Protein AF-A0A3A1YMH4-F1 (afdb_monomer)

Radius of gyration: 25.23 Å; Cα contacts (8 Å, |Δi|>4): 234; chains: 1; bounding box: 44×57×101 Å

Mean predicted aligned error: 8.5 Å

Solvent-accessible surface area (backbone atoms only — not comparable to full-atom values): 12340 Å² total; per-residue (Å²): 137,87,88,81,89,82,92,87,89,81,90,81,87,77,85,88,78,77,85,73,80,78,73,73,68,81,75,78,70,78,82,49,46,72,59,42,49,56,50,48,54,52,47,46,66,77,42,52,63,55,54,57,50,31,53,50,51,50,52,48,46,46,74,75,36,47,76,37,76,42,42,35,55,57,49,36,55,58,41,11,57,54,28,51,69,56,55,73,51,58,48,77,56,96,53,32,46,52,43,62,35,51,52,50,48,48,51,46,39,52,47,36,56,54,35,68,69,64,19,76,85,43,94,61,37,74,77,49,47,61,57,36,48,38,46,44,53,56,37,51,43,36,48,69,35,62,36,28,46,51,33,29,32,52,52,21,50,35,51,54,35,56,76,62,61,28,84,44,76,66,42,41,53,46,40,56,44,55,75,39,52,94,69,42,46,53,95,54,60,86,38,86,75,50,43,62,52,32,55,77,69,47,38,39,58,50,38,30,76,76,44,40,26,41,61,38,116

Secondary structure (DSSP, 8-state):
----------------------------PPPPHHHHHHHHHHHHHHTHHHHHHHHHHHHHHHHHHTT-EEEHHHHHHHHHHHHHHH--SEEEETTEEEEHHHHHHHHHHHHHHHHHHH-TTSTTHHHHHHHHHHHHHHHHHTTT-HHHHHHHHHHHHHHHHHHTT--SHHHHHHHHHHT-GGG-B-SS------HHHHHTTTHHHHHHHHH-PEEE-

Sequence (217 aa):
MFSRYTCTKLGLSLMLGLGVLNLATPSVAAPSASSLEKELDMLLKNNADFITVADHWISLLNSVYRGKTIPAKELSEYTSYYFSVINKKYKLENNKYSSESVDNFVRLFLACTQYSEVGRNSKNFSLYSKPCYLVRTVAAGGAFNADALQTLALLALRDDLQEKQAPSAKDKAQLQMLLNLDNLKTPFNIRYLGYQDYANYNLDDFFFKVYQVTIKK

Structure (mmCIF, N/CA/C/O backbone):
data_AF-A0A3A1YMH4-F1
#
_entry.id   AF-A0A3A1YMH4-F1
#
loop_
_atom_site.group_PDB
_atom_site.id
_atom_site.type_symbol
_atom_site.label_atom_id
_atom_site.label_alt_id
_atom_site.label_comp_id
_atom_site.label_asym_id
_atom_site.label_entity_id
_atom_site.label_seq_id
_atom_site.pdbx_PDB_ins_code
_atom_site.Cartn_x
_atom_site.Cartn_y
_atom_site.Cartn_z
_atom_site.occupancy
_atom_site.B_iso_or_equiv
_atom_site.auth_seq_id
_atom_site.auth_comp_id
_atom_site.auth_asym_id
_atom_site.auth_atom_id
_atom_site.pdbx_PDB_model_num
ATOM 1 N N . MET A 1 1 ? 12.818 10.342 -74.877 1.00 37.69 1 MET A N 1
ATOM 2 C CA . MET A 1 1 ? 12.291 11.463 -75.688 1.00 37.69 1 MET A CA 1
ATOM 3 C C . MET A 1 1 ? 11.624 12.459 -74.753 1.00 37.69 1 MET A C 1
ATOM 5 O O . MET A 1 1 ? 10.999 12.042 -73.791 1.00 37.69 1 MET A O 1
ATOM 9 N N . PHE A 1 2 ? 11.883 13.742 -74.988 1.00 34.78 2 PHE A N 1
ATOM 10 C CA . PHE A 1 2 ? 11.567 14.901 -74.149 1.00 34.78 2 PHE A CA 1
ATOM 11 C C . PHE A 1 2 ? 10.066 15.237 -74.040 1.00 34.78 2 PHE A C 1
ATOM 13 O O . PHE A 1 2 ? 9.298 14.888 -74.930 1.00 34.78 2 PHE A O 1
ATOM 20 N N . SER A 1 3 ? 9.769 16.132 -73.076 1.00 32.84 3 SER A N 1
ATOM 21 C CA . SER A 1 3 ? 8.767 17.227 -73.147 1.00 32.84 3 SER A CA 1
ATOM 22 C C . SER A 1 3 ? 7.383 16.933 -72.543 1.00 32.84 3 SER A C 1
ATOM 24 O O . SER A 1 3 ? 6.850 15.863 -72.775 1.00 32.84 3 SER A O 1
ATOM 26 N N . ARG A 1 4 ? 6.667 17.818 -71.830 1.00 39.06 4 ARG A N 1
ATOM 27 C CA . ARG A 1 4 ? 6.877 19.125 -71.163 1.00 39.06 4 ARG A CA 1
ATOM 28 C C . ARG A 1 4 ? 5.613 19.385 -70.305 1.00 39.06 4 ARG A C 1
ATOM 30 O O . ARG A 1 4 ? 4.541 18.878 -70.601 1.00 39.06 4 ARG A O 1
ATOM 37 N N . TYR A 1 5 ? 5.798 20.211 -69.278 1.00 41.56 5 TYR A N 1
ATOM 38 C CA . TYR A 1 5 ? 4.870 20.929 -68.390 1.00 41.56 5 TYR A CA 1
ATOM 39 C C . TYR A 1 5 ? 3.471 21.343 -68.897 1.00 41.56 5 TYR A C 1
ATOM 41 O O . TYR A 1 5 ? 3.324 21.749 -70.043 1.00 41.56 5 TYR A O 1
ATOM 49 N N . THR A 1 6 ? 2.506 21.420 -67.964 1.00 39.34 6 THR A N 1
ATOM 50 C CA . THR A 1 6 ? 1.659 22.598 -67.591 1.00 39.34 6 THR A CA 1
ATOM 51 C C . THR A 1 6 ? 0.710 22.161 -66.452 1.00 39.34 6 THR A C 1
ATOM 53 O O . THR A 1 6 ? 0.007 21.171 -66.577 1.00 39.34 6 THR A O 1
ATOM 56 N N . CYS A 1 7 ? 0.842 22.624 -65.204 1.00 37.91 7 CYS A N 1
ATOM 57 C CA . CYS A 1 7 ? 0.349 23.875 -64.603 1.00 37.91 7 CYS A CA 1
ATOM 58 C C . CYS A 1 7 ? -1.086 24.266 -65.000 1.00 37.91 7 CYS A C 1
ATOM 60 O O . CYS A 1 7 ? -1.282 24.897 -66.031 1.00 37.91 7 CYS A O 1
ATOM 62 N N . THR A 1 8 ? -2.068 23.969 -64.139 1.00 37.47 8 THR A N 1
ATOM 63 C CA . THR A 1 8 ? -3.319 24.741 -64.066 1.00 37.47 8 THR A CA 1
ATOM 64 C C . THR A 1 8 ? -3.710 24.924 -62.601 1.00 37.47 8 THR A C 1
ATOM 66 O O . THR A 1 8 ? -3.885 23.956 -61.865 1.00 37.47 8 THR A O 1
ATOM 69 N N . LYS A 1 9 ? -3.803 26.188 -62.181 1.00 42.00 9 LYS A N 1
ATOM 70 C CA . LYS A 1 9 ? -4.312 26.652 -60.889 1.00 42.00 9 LYS A CA 1
ATOM 71 C C . LYS A 1 9 ? -5.654 27.338 -61.167 1.00 42.00 9 LYS A C 1
ATOM 73 O O . LYS A 1 9 ? -5.685 28.281 -61.946 1.00 42.00 9 LYS A O 1
ATOM 78 N N . LEU A 1 10 ? -6.719 26.877 -60.522 1.00 38.16 10 LEU A N 1
ATOM 79 C CA . LEU A 1 10 ? -8.025 27.530 -60.335 1.00 38.16 10 LEU A CA 1
ATOM 80 C C . LEU A 1 10 ? -8.606 26.802 -59.108 1.00 38.16 10 LEU A C 1
ATOM 82 O O . LEU A 1 10 ? -8.797 25.598 -59.168 1.00 38.16 10 LEU A O 1
ATOM 86 N N . GLY A 1 11 ? -8.743 27.361 -57.908 1.00 34.50 11 GLY A N 1
ATOM 87 C CA . GLY A 1 11 ? -9.081 28.727 -57.549 1.00 34.50 11 GLY A CA 1
ATOM 88 C C . GLY A 1 11 ? -10.595 28.823 -57.403 1.00 34.50 11 GLY A C 1
ATOM 89 O O . GLY A 1 11 ? -11.233 29.109 -58.403 1.00 34.50 11 GLY A O 1
ATOM 90 N N . LEU A 1 12 ? -11.145 28.587 -56.200 1.00 31.52 12 LEU A N 1
ATOM 91 C CA . LEU A 1 12 ? -12.289 29.343 -55.667 1.00 31.52 12 LEU A CA 1
ATOM 92 C C . LEU A 1 12 ? -12.676 28.937 -54.235 1.00 31.52 12 LEU A C 1
ATOM 94 O O . LEU A 1 12 ? -12.837 27.753 -53.955 1.00 31.52 12 LEU A O 1
ATOM 98 N N . SER A 1 13 ? -12.982 29.973 -53.441 1.00 37.12 13 SER A N 1
ATOM 99 C CA . SER A 1 13 ? -13.985 29.991 -52.362 1.00 37.12 13 SER A CA 1
ATOM 100 C C . SER A 1 13 ? -13.625 29.243 -51.064 1.00 37.12 13 SER A C 1
ATOM 102 O O . SER A 1 13 ? -13.014 28.192 -51.086 1.00 37.12 13 SER A O 1
ATOM 104 N N . LEU A 1 14 ? -13.967 29.695 -49.858 1.00 32.81 14 LEU A N 1
ATOM 105 C CA . LEU A 1 14 ? -14.889 30.733 -49.415 1.00 32.81 14 LEU A CA 1
ATOM 106 C C . LEU A 1 14 ? -14.572 31.022 -47.927 1.00 32.81 14 LEU A C 1
ATOM 108 O O . LEU A 1 14 ? -14.340 30.086 -47.174 1.00 32.81 14 LEU A O 1
ATOM 112 N N . MET A 1 15 ? -14.629 32.299 -47.542 1.00 35.41 15 MET A N 1
ATOM 113 C CA . MET A 1 15 ? -15.265 32.833 -46.324 1.00 35.41 15 MET A CA 1
ATOM 114 C C . MET A 1 15 ? -14.953 32.279 -44.911 1.00 35.41 15 MET A C 1
ATOM 116 O O . MET A 1 15 ? -15.163 31.115 -44.602 1.00 35.41 15 MET A O 1
ATOM 120 N N . LEU A 1 16 ? -14.752 33.264 -44.022 1.00 35.94 16 LEU A N 1
ATOM 121 C CA . LEU A 1 16 ? -15.203 33.338 -42.623 1.00 35.94 16 LEU A CA 1
ATOM 122 C C . LEU A 1 16 ? -14.455 32.501 -41.582 1.00 35.94 16 LEU A C 1
ATOM 124 O O . LEU A 1 16 ? -14.434 31.279 -41.600 1.00 35.94 16 LEU A O 1
ATOM 128 N N . GLY A 1 17 ? -13.963 33.198 -40.562 1.00 35.59 17 GLY A N 1
ATOM 129 C CA . GLY A 1 17 ? -13.559 32.556 -39.324 1.00 35.59 17 GLY A CA 1
ATOM 130 C C . GLY A 1 17 ? -12.785 33.506 -38.440 1.00 35.59 17 GLY A C 1
ATOM 131 O O . GLY A 1 17 ? -11.569 33.594 -38.545 1.00 35.59 17 GLY A O 1
ATOM 132 N N . LEU A 1 18 ? -13.528 34.234 -37.610 1.00 38.38 18 LEU A N 1
ATOM 133 C CA . LEU A 1 18 ? -13.081 34.922 -36.403 1.00 38.38 18 LEU A CA 1
ATOM 134 C C . LEU A 1 18 ? -11.819 34.301 -35.796 1.00 38.38 18 LEU A C 1
ATOM 136 O O . LEU A 1 18 ? -11.730 33.082 -35.655 1.00 38.38 18 LEU A O 1
ATOM 140 N N . GLY A 1 19 ? -10.882 35.168 -35.408 1.00 41.56 19 GLY A N 1
ATOM 141 C CA . GLY A 1 19 ? -9.657 34.796 -34.719 1.00 41.56 19 GLY A CA 1
ATOM 142 C C . GLY A 1 19 ? -9.931 33.817 -33.585 1.00 41.56 19 GLY A C 1
ATOM 143 O O . GLY A 1 19 ? -10.421 34.190 -32.521 1.00 41.56 19 GLY A O 1
ATOM 144 N N . VAL A 1 20 ? -9.576 32.558 -33.819 1.00 41.28 20 VAL A N 1
ATOM 145 C CA . VAL A 1 20 ? -9.384 31.596 -32.751 1.00 41.28 20 VAL A CA 1
ATOM 146 C C . VAL A 1 20 ? -8.071 32.010 -32.109 1.00 41.28 20 VAL A C 1
ATOM 148 O O . VAL A 1 20 ? -6.991 31.752 -32.643 1.00 41.28 20 VAL A O 1
ATOM 151 N N . LEU A 1 21 ? -8.164 32.719 -30.981 1.00 40.38 21 LEU A N 1
ATOM 152 C CA . LEU A 1 21 ? -7.102 32.702 -29.989 1.00 40.38 21 LEU A CA 1
ATOM 153 C C . LEU A 1 21 ? -6.816 31.228 -29.717 1.00 40.38 21 LEU A C 1
ATOM 155 O O . LEU A 1 21 ? -7.564 30.554 -29.011 1.00 40.38 21 LEU A O 1
ATOM 159 N N . ASN A 1 22 ? -5.752 30.726 -30.335 1.00 39.44 22 ASN A N 1
ATOM 160 C CA . ASN A 1 22 ? -5.159 29.450 -30.004 1.00 39.44 22 ASN A CA 1
ATOM 161 C C . ASN A 1 22 ? -4.525 29.661 -28.625 1.00 39.44 22 ASN A C 1
ATOM 163 O O . ASN A 1 22 ? -3.337 29.959 -28.497 1.00 39.44 22 ASN A O 1
ATOM 167 N N . LEU A 1 23 ? -5.362 29.630 -27.586 1.00 42.81 23 LEU A N 1
ATOM 168 C CA . LEU A 1 23 ? -4.927 29.469 -26.212 1.00 42.81 23 LEU A CA 1
ATOM 169 C C . LEU A 1 23 ? -4.292 28.088 -26.176 1.00 42.81 23 LEU A C 1
ATOM 171 O O . LEU A 1 23 ? -4.969 27.086 -25.964 1.00 42.81 23 LEU A O 1
ATOM 175 N N . ALA A 1 24 ? -2.994 28.047 -26.476 1.00 46.19 24 ALA A N 1
ATOM 176 C CA . ALA A 1 24 ? -2.151 26.910 -26.202 1.00 46.19 24 ALA A CA 1
ATOM 177 C C . ALA A 1 24 ? -2.338 26.608 -24.717 1.00 46.19 24 ALA A C 1
ATOM 179 O O . ALA A 1 24 ? -1.791 27.293 -23.852 1.00 46.19 24 ALA A O 1
ATOM 180 N N . THR A 1 25 ? -3.184 25.623 -24.420 1.00 45.44 25 THR A N 1
ATOM 181 C CA . THR A 1 25 ? -3.228 25.000 -23.107 1.00 45.44 25 THR A CA 1
ATOM 182 C C . THR A 1 25 ? -1.788 24.635 -22.790 1.00 45.44 25 THR A C 1
ATOM 184 O O . THR A 1 25 ? -1.173 23.962 -23.626 1.00 45.44 25 THR A O 1
ATOM 187 N N . PRO A 1 26 ? -1.207 25.110 -21.675 1.00 41.16 26 PRO A N 1
ATOM 188 C CA . PRO A 1 26 ? 0.159 24.767 -21.337 1.00 41.16 26 PRO A CA 1
ATOM 189 C C . PRO A 1 26 ? 0.232 23.245 -21.296 1.00 41.16 26 PRO A C 1
ATOM 191 O O . PRO A 1 26 ? -0.363 22.605 -20.431 1.00 41.16 26 PRO A O 1
ATOM 194 N N . SER A 1 27 ? 0.896 22.666 -22.297 1.00 44.12 27 SER A N 1
ATOM 195 C CA . SER A 1 27 ? 1.221 21.251 -22.312 1.00 44.12 27 SER A CA 1
ATOM 196 C C . SER A 1 27 ? 2.123 21.056 -21.111 1.00 44.12 27 SER A C 1
ATOM 198 O O . SER A 1 27 ? 3.288 21.451 -21.153 1.00 44.12 27 SER A O 1
ATOM 200 N N . VAL A 1 28 ? 1.574 20.532 -20.016 1.00 54.12 28 VAL A N 1
ATOM 201 C CA . VAL A 1 28 ? 2.363 20.136 -18.853 1.00 54.12 28 VAL A CA 1
ATOM 202 C C . VAL A 1 28 ? 3.359 19.119 -19.388 1.00 54.12 28 VAL A C 1
ATOM 204 O O . VAL A 1 28 ? 2.975 18.019 -19.782 1.00 54.12 28 VAL A O 1
ATOM 207 N N . ALA A 1 29 ? 4.614 19.540 -19.550 1.00 68.81 29 ALA A N 1
ATOM 208 C CA . ALA A 1 29 ? 5.644 18.688 -20.111 1.00 68.81 29 ALA A CA 1
ATOM 209 C C . ALA A 1 29 ? 5.711 17.414 -19.265 1.00 68.81 29 ALA A C 1
ATOM 211 O O . ALA A 1 29 ? 5.713 17.493 -18.034 1.00 68.81 29 ALA A O 1
ATOM 212 N N . ALA A 1 30 ? 5.732 16.253 -19.925 1.00 74.62 30 ALA A N 1
ATOM 213 C CA . ALA A 1 30 ? 5.903 14.987 -19.230 1.00 74.62 30 ALA A CA 1
ATOM 214 C C . ALA A 1 30 ? 7.149 15.080 -18.327 1.00 74.62 30 ALA A C 1
ATOM 216 O O . ALA A 1 30 ? 8.177 15.613 -18.768 1.00 74.62 30 ALA A O 1
ATOM 217 N N . PRO A 1 31 ? 7.070 14.628 -17.065 1.00 82.69 31 PRO A N 1
ATOM 218 C CA . PRO A 1 31 ? 8.170 14.788 -16.132 1.00 82.69 31 PRO A CA 1
ATOM 219 C C . PRO A 1 31 ? 9.419 14.073 -16.659 1.00 82.69 31 PRO A C 1
ATOM 221 O O . PRO A 1 31 ? 9.379 12.927 -17.104 1.00 82.69 31 PRO A O 1
ATOM 224 N N . SER A 1 32 ? 10.549 14.775 -16.622 1.00 91.06 32 SER A N 1
ATOM 225 C CA . SER A 1 32 ? 11.844 14.222 -17.022 1.00 91.06 32 SER A CA 1
ATOM 226 C C . SER A 1 32 ? 12.343 13.181 -16.012 1.00 91.06 32 SER A C 1
ATOM 228 O O . SER A 1 32 ? 11.993 13.236 -14.829 1.00 91.06 32 SER A O 1
ATOM 230 N N . ALA A 1 33 ? 13.247 12.292 -16.439 1.00 93.00 33 ALA A N 1
ATOM 231 C CA . ALA A 1 33 ? 13.909 11.357 -15.527 1.00 93.00 33 ALA A CA 1
ATOM 232 C C . ALA A 1 33 ? 14.578 12.087 -14.345 1.00 93.00 33 ALA A C 1
ATOM 234 O O . ALA A 1 33 ? 14.357 11.714 -13.203 1.00 93.00 33 ALA A O 1
ATOM 235 N N . SER A 1 34 ? 15.292 13.194 -14.588 1.00 94.25 34 SER A N 1
ATOM 236 C CA . SER A 1 34 ? 15.964 13.954 -13.519 1.00 94.25 34 SER A CA 1
ATOM 237 C C . SER A 1 34 ? 14.993 14.599 -12.518 1.00 94.25 34 SER A C 1
ATOM 239 O O . SER A 1 34 ? 15.290 14.653 -11.325 1.00 94.25 34 SER A O 1
ATOM 241 N N . SER A 1 35 ? 13.830 15.087 -12.966 1.00 94.94 35 SER A N 1
ATOM 242 C CA . SER A 1 35 ? 12.813 15.615 -12.042 1.00 94.94 35 SER A CA 1
ATOM 243 C C . SER A 1 35 ? 12.196 14.512 -11.185 1.00 94.94 35 SER A C 1
ATOM 245 O O . SER A 1 35 ? 11.999 14.726 -9.992 1.00 94.94 35 SER A O 1
ATOM 247 N N . LEU A 1 36 ? 11.955 13.333 -11.766 1.00 96.31 36 LEU A N 1
ATOM 248 C CA . LEU A 1 36 ? 11.445 12.177 -11.029 1.00 96.31 36 LEU A CA 1
ATOM 249 C C . LEU A 1 36 ? 12.470 11.650 -10.025 1.00 96.31 36 LEU A C 1
ATOM 251 O O . L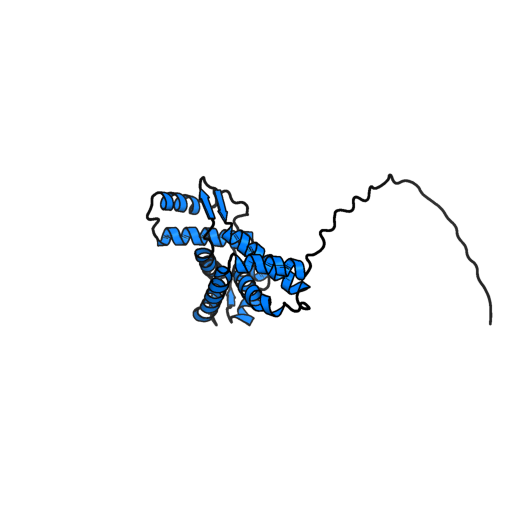EU A 1 36 ? 12.091 11.317 -8.914 1.00 96.31 36 LEU A O 1
ATOM 255 N N . GLU A 1 37 ? 13.760 11.642 -10.359 1.00 97.44 37 GLU A N 1
ATOM 256 C CA . GLU A 1 37 ? 14.829 11.248 -9.428 1.00 97.44 37 GLU A CA 1
ATOM 257 C C . GLU A 1 37 ? 14.847 12.130 -8.177 1.00 97.44 37 GLU A C 1
ATOM 259 O O . GLU A 1 37 ? 14.884 11.615 -7.065 1.00 97.44 37 GLU A O 1
ATOM 264 N N . LYS A 1 38 ? 14.704 13.453 -8.335 1.00 96.88 38 LYS A N 1
ATOM 265 C CA . LYS A 1 38 ? 14.610 14.379 -7.193 1.00 96.88 38 LYS A CA 1
ATOM 266 C C . LYS A 1 38 ? 13.377 14.119 -6.326 1.00 96.88 38 LYS A C 1
ATOM 268 O O . LYS A 1 38 ? 13.454 14.228 -5.102 1.00 96.88 38 LYS A O 1
ATOM 273 N N . GLU A 1 39 ? 12.237 13.816 -6.944 1.00 97.19 39 GLU A N 1
ATOM 274 C CA . GLU A 1 39 ? 11.019 13.475 -6.205 1.00 97.19 39 GLU A CA 1
ATOM 275 C C . GLU A 1 39 ? 11.160 12.128 -5.485 1.00 97.19 39 GLU A C 1
ATOM 277 O O . GLU A 1 39 ? 10.826 12.033 -4.304 1.00 97.19 39 GLU A O 1
ATOM 282 N N . LEU A 1 40 ? 11.724 11.116 -6.148 1.00 98.00 40 LEU A N 1
ATOM 283 C CA . LEU A 1 40 ? 12.000 9.808 -5.561 1.00 98.00 40 LEU A CA 1
ATOM 284 C C . LEU A 1 40 ? 12.981 9.915 -4.392 1.00 98.00 40 LEU A C 1
ATOM 286 O O . LEU A 1 40 ? 12.697 9.362 -3.335 1.00 98.00 40 LEU A O 1
ATOM 290 N N . ASP A 1 41 ? 14.073 10.670 -4.521 1.00 98.00 41 ASP A N 1
ATOM 291 C CA . ASP A 1 41 ? 15.023 10.907 -3.426 1.00 98.00 41 ASP A CA 1
ATOM 292 C C . ASP A 1 41 ? 14.327 11.499 -2.198 1.00 98.00 41 ASP A C 1
ATOM 294 O O . ASP A 1 41 ? 14.521 11.038 -1.071 1.00 98.00 41 ASP A O 1
ATOM 298 N N . MET A 1 42 ? 13.481 12.508 -2.412 1.00 98.00 42 MET A N 1
ATOM 299 C CA . MET A 1 42 ? 12.725 13.152 -1.343 1.00 98.00 42 MET A CA 1
ATOM 300 C C . MET A 1 42 ? 11.739 12.182 -0.684 1.00 98.00 42 MET A C 1
ATOM 302 O O . MET A 1 42 ? 11.708 12.075 0.543 1.00 98.00 42 MET A O 1
ATOM 306 N N . LEU A 1 43 ? 10.932 11.477 -1.482 1.00 97.69 43 LEU A N 1
ATOM 307 C CA . LEU A 1 43 ? 9.895 10.575 -0.983 1.00 97.69 43 LEU A CA 1
ATOM 308 C C . LEU A 1 43 ? 10.497 9.359 -0.274 1.00 97.69 43 LEU A C 1
ATOM 310 O O . LEU A 1 43 ? 10.022 9.005 0.803 1.00 97.69 43 LEU A O 1
ATOM 314 N N . LEU A 1 44 ? 11.558 8.765 -0.825 1.00 97.38 44 LEU A N 1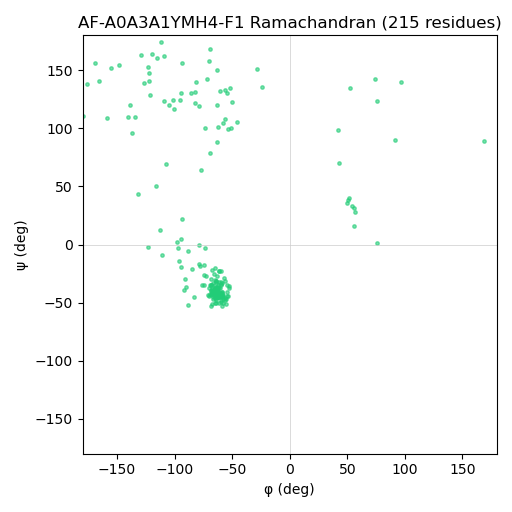
ATOM 315 C CA . LEU A 1 44 ? 12.259 7.626 -0.228 1.00 97.38 44 LEU A CA 1
ATOM 316 C C . LEU A 1 44 ? 12.977 8.019 1.062 1.00 97.38 44 LEU A C 1
ATOM 318 O O . LEU A 1 44 ? 12.945 7.265 2.030 1.00 97.38 44 LEU A O 1
ATOM 322 N N . LYS A 1 45 ? 13.580 9.212 1.117 1.00 97.00 45 LYS A N 1
ATOM 323 C CA . LYS A 1 45 ? 14.214 9.713 2.342 1.00 97.00 45 LYS A CA 1
ATOM 324 C C . LYS A 1 45 ? 13.191 9.994 3.443 1.00 97.00 45 LYS A C 1
ATOM 326 O O . LYS A 1 45 ? 13.414 9.622 4.591 1.00 97.00 45 LYS A O 1
ATOM 331 N N . ASN A 1 46 ? 12.083 10.654 3.106 1.00 96.50 46 ASN A N 1
ATOM 332 C CA . ASN A 1 46 ? 11.084 11.082 4.090 1.00 96.50 46 ASN A CA 1
ATOM 333 C C . ASN A 1 46 ? 10.163 9.947 4.558 1.00 96.50 46 ASN A C 1
ATOM 335 O O . ASN A 1 46 ? 9.521 10.087 5.597 1.00 96.50 46 ASN A O 1
ATOM 339 N N . ASN A 1 47 ? 10.095 8.848 3.804 1.00 96.81 47 ASN A N 1
ATOM 340 C CA . ASN A 1 47 ? 9.233 7.701 4.082 1.00 96.81 47 ASN A CA 1
ATOM 341 C C . ASN A 1 47 ? 10.024 6.385 3.974 1.00 96.81 47 ASN A C 1
ATOM 343 O O . ASN A 1 47 ? 9.576 5.417 3.361 1.00 96.81 47 ASN A O 1
ATOM 347 N N . ALA A 1 48 ? 11.242 6.361 4.525 1.00 94.44 48 ALA A N 1
ATOM 348 C CA . ALA A 1 48 ? 12.154 5.221 4.406 1.00 94.44 48 ALA A CA 1
ATOM 349 C C . ALA A 1 48 ? 11.554 3.906 4.938 1.00 94.44 48 ALA A C 1
ATOM 351 O O . ALA A 1 48 ? 11.871 2.825 4.441 1.00 94.44 48 ALA A O 1
ATOM 352 N N . ASP A 1 49 ? 10.650 3.990 5.916 1.00 95.75 49 ASP A N 1
ATOM 353 C CA . ASP A 1 49 ? 9.942 2.842 6.470 1.00 95.75 49 ASP A CA 1
ATOM 354 C C . ASP A 1 49 ? 8.993 2.175 5.468 1.00 95.75 49 ASP A C 1
ATOM 356 O O . ASP A 1 49 ? 8.789 0.969 5.571 1.00 95.75 49 ASP A O 1
ATOM 360 N N . PHE A 1 50 ? 8.484 2.887 4.455 1.00 98.00 50 PHE A N 1
ATOM 361 C CA . PHE A 1 50 ? 7.612 2.293 3.431 1.00 98.00 50 PHE A CA 1
ATOM 362 C C . PHE A 1 50 ? 8.312 1.143 2.708 1.00 98.00 50 PHE A C 1
ATOM 364 O O . PHE A 1 50 ? 7.720 0.093 2.478 1.00 98.00 50 PHE A O 1
ATOM 371 N N . ILE A 1 51 ? 9.598 1.315 2.393 1.00 98.12 51 ILE A N 1
ATOM 372 C CA . ILE A 1 51 ? 10.377 0.311 1.665 1.00 98.12 51 ILE A CA 1
ATOM 373 C C . ILE A 1 51 ? 10.644 -0.913 2.540 1.00 98.12 51 ILE A C 1
ATOM 375 O O . ILE A 1 51 ? 10.445 -2.038 2.088 1.00 98.12 51 ILE A O 1
ATOM 379 N N . THR A 1 52 ? 11.031 -0.705 3.800 1.00 97.62 52 THR A N 1
ATOM 380 C CA . THR A 1 52 ? 11.258 -1.798 4.758 1.00 97.62 52 THR A CA 1
ATOM 381 C C . THR A 1 52 ? 9.978 -2.594 5.014 1.00 97.62 52 THR A C 1
ATOM 383 O O . THR A 1 52 ? 9.992 -3.822 4.979 1.00 97.62 52 THR A O 1
ATOM 386 N N . VAL A 1 53 ? 8.848 -1.913 5.221 1.00 98.25 53 VAL A N 1
ATOM 387 C CA . VAL A 1 53 ? 7.554 -2.573 5.448 1.00 98.25 53 VAL A CA 1
ATOM 388 C C . VAL A 1 53 ? 7.075 -3.285 4.178 1.00 98.25 53 VAL A C 1
ATOM 390 O O . VAL A 1 53 ? 6.508 -4.371 4.274 1.00 98.25 53 VAL A O 1
ATOM 393 N N . ALA A 1 54 ? 7.349 -2.742 2.986 1.00 98.56 54 ALA A N 1
ATOM 394 C CA . ALA A 1 54 ? 6.986 -3.379 1.720 1.00 98.56 54 ALA A CA 1
ATOM 395 C C . ALA A 1 54 ? 7.787 -4.668 1.497 1.00 98.56 54 ALA A C 1
ATOM 397 O O . ALA A 1 54 ? 7.222 -5.684 1.103 1.00 98.56 54 ALA A O 1
ATOM 398 N N . ASP A 1 55 ? 9.085 -4.654 1.801 1.00 98.12 55 ASP A N 1
ATOM 399 C CA . ASP A 1 55 ? 9.950 -5.836 1.731 1.00 98.12 55 ASP A CA 1
ATOM 400 C C . ASP A 1 55 ? 9.466 -6.945 2.685 1.00 98.12 55 ASP A C 1
ATOM 402 O O . ASP A 1 55 ? 9.358 -8.111 2.290 1.00 98.12 55 ASP A O 1
ATOM 406 N N . HIS A 1 56 ? 9.063 -6.581 3.909 1.00 97.62 56 HIS A N 1
ATOM 407 C CA . HIS A 1 56 ? 8.448 -7.515 4.858 1.00 97.62 56 HIS A CA 1
ATOM 408 C C . HIS A 1 56 ? 7.101 -8.051 4.362 1.00 97.62 56 HIS A C 1
ATOM 410 O O . HIS A 1 56 ? 6.868 -9.258 4.412 1.00 97.62 56 HIS A O 1
ATOM 416 N N . TRP A 1 57 ? 6.233 -7.181 3.843 1.00 97.62 57 TRP A N 1
ATOM 417 C CA . TRP A 1 57 ? 4.935 -7.569 3.293 1.00 97.62 57 TRP A CA 1
ATOM 418 C C . TRP A 1 57 ? 5.086 -8.550 2.119 1.00 97.62 57 TRP A C 1
ATOM 420 O O . TRP A 1 57 ? 4.378 -9.553 2.058 1.00 97.62 57 TRP A O 1
ATOM 430 N N . ILE A 1 58 ? 6.049 -8.335 1.219 1.00 97.38 58 ILE A N 1
ATOM 431 C CA . ILE A 1 58 ? 6.331 -9.265 0.112 1.00 97.38 58 ILE A CA 1
ATOM 432 C C . ILE A 1 58 ? 6.922 -10.581 0.624 1.00 97.38 58 ILE A C 1
A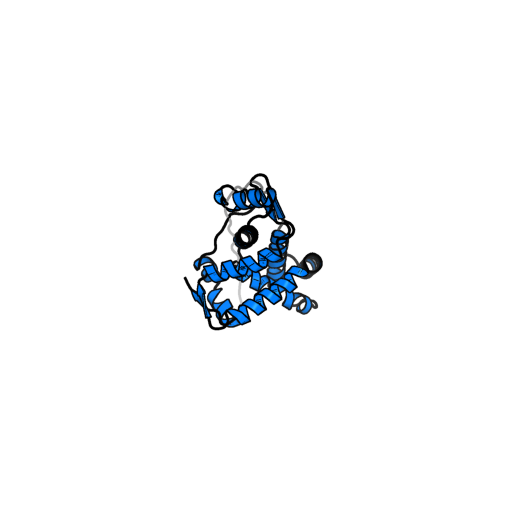TOM 434 O O . ILE A 1 58 ? 6.573 -11.655 0.129 1.00 97.38 58 ILE A O 1
ATOM 438 N N . SER A 1 59 ? 7.815 -10.519 1.611 1.00 96.31 59 SER A N 1
ATOM 439 C CA . SER A 1 59 ? 8.411 -11.716 2.211 1.00 96.31 59 SER A CA 1
ATOM 440 C C . SER A 1 59 ? 7.347 -12.604 2.857 1.00 96.31 59 SER A C 1
ATOM 442 O O . SER A 1 59 ? 7.350 -13.816 2.651 1.00 96.31 59 SER A O 1
ATOM 444 N N . LEU A 1 60 ? 6.399 -11.998 3.573 1.00 94.50 60 LEU A N 1
ATOM 445 C CA . LEU A 1 60 ? 5.256 -12.685 4.170 1.00 94.50 60 LEU A CA 1
ATOM 446 C C . LEU A 1 60 ? 4.249 -13.179 3.120 1.00 94.50 60 LEU A C 1
ATOM 448 O O . LEU A 1 60 ? 3.752 -14.296 3.246 1.00 94.50 60 LEU A O 1
ATOM 452 N N . LEU A 1 61 ? 4.011 -12.420 2.041 1.00 94.81 61 LEU A N 1
ATOM 453 C CA . LEU A 1 61 ? 3.189 -12.883 0.917 1.00 94.81 61 LEU A CA 1
ATOM 454 C C . LEU A 1 61 ? 3.751 -14.200 0.365 1.00 94.81 61 LEU A C 1
ATOM 456 O O . LEU A 1 61 ? 3.032 -15.183 0.204 1.00 94.81 61 LEU A O 1
ATOM 460 N N . ASN A 1 62 ? 5.064 -14.232 0.138 1.00 93.94 62 ASN A N 1
ATOM 461 C CA . ASN A 1 62 ? 5.766 -15.411 -0.351 1.00 93.94 62 ASN A CA 1
ATOM 462 C C . ASN A 1 62 ? 5.798 -16.563 0.655 1.00 93.94 62 ASN A C 1
ATOM 464 O O . ASN A 1 62 ? 5.649 -17.715 0.259 1.00 93.94 62 ASN A O 1
ATOM 468 N N . SER A 1 63 ? 6.024 -16.302 1.941 1.00 94.38 63 SER A N 1
ATOM 469 C CA . SER A 1 63 ? 6.140 -17.384 2.922 1.00 94.38 63 SER A CA 1
ATOM 470 C C . SER A 1 63 ? 4.786 -18.005 3.269 1.00 94.38 63 SER A C 1
ATOM 472 O O . SER A 1 63 ? 4.705 -19.216 3.470 1.00 94.38 63 SER A O 1
ATOM 474 N N . VAL A 1 64 ? 3.720 -17.201 3.305 1.00 95.00 64 VAL A N 1
ATOM 475 C CA . VAL A 1 64 ? 2.384 -17.642 3.722 1.00 95.00 64 VAL A CA 1
ATOM 476 C C . VAL A 1 64 ? 1.541 -18.121 2.545 1.00 95.00 64 VAL A C 1
ATOM 478 O O . VAL A 1 64 ? 0.816 -19.108 2.697 1.00 95.00 64 VAL A O 1
ATOM 481 N N . TYR A 1 65 ? 1.611 -17.459 1.386 1.00 95.75 65 TYR A N 1
ATOM 482 C CA . TYR A 1 65 ? 0.658 -17.670 0.288 1.00 95.75 65 TYR A CA 1
ATOM 483 C C . TYR A 1 65 ? 1.224 -18.345 -0.955 1.00 95.75 65 TYR A C 1
ATOM 485 O O . TYR A 1 65 ? 0.445 -18.730 -1.828 1.00 95.75 65 TYR A O 1
ATOM 493 N N . ARG A 1 66 ? 2.541 -18.544 -1.059 1.00 96.38 66 ARG A N 1
ATOM 494 C CA . ARG A 1 66 ? 3.128 -19.202 -2.232 1.00 96.38 66 ARG A CA 1
ATOM 495 C C . ARG A 1 66 ? 2.494 -20.571 -2.490 1.00 96.38 66 ARG A C 1
ATOM 497 O O . ARG A 1 66 ? 2.394 -21.407 -1.595 1.00 96.38 66 ARG A O 1
ATOM 504 N N . GLY A 1 67 ? 2.083 -20.794 -3.737 1.00 95.75 67 GLY A N 1
ATOM 505 C CA . GLY A 1 67 ? 1.413 -22.016 -4.184 1.00 95.75 67 GLY A CA 1
ATOM 506 C C . GLY A 1 67 ? -0.056 -22.123 -3.764 1.00 95.75 67 GLY A C 1
ATOM 507 O O . GLY A 1 67 ? -0.694 -23.130 -4.068 1.00 95.75 67 GLY A O 1
ATOM 508 N N . LYS A 1 68 ? -0.613 -21.123 -3.069 1.00 97.00 68 LYS A N 1
ATOM 509 C CA . LYS A 1 68 ? -2.010 -21.125 -2.622 1.00 97.00 68 LYS A CA 1
ATOM 510 C C . LYS A 1 68 ? -2.927 -20.414 -3.613 1.00 97.00 68 LYS A C 1
ATOM 512 O O . LYS A 1 68 ? -2.520 -19.543 -4.382 1.00 97.00 68 LYS A O 1
ATOM 517 N N . THR A 1 69 ? -4.203 -20.784 -3.545 1.00 97.31 69 THR A N 1
ATOM 518 C CA . THR A 1 69 ? -5.302 -20.048 -4.175 1.00 97.31 69 THR A CA 1
ATOM 519 C C . THR A 1 69 ? -6.073 -19.295 -3.099 1.00 97.31 69 THR A C 1
ATOM 521 O O . THR A 1 69 ? -6.628 -19.934 -2.206 1.00 97.31 69 THR A O 1
ATOM 524 N N . ILE A 1 70 ? -6.142 -17.969 -3.204 1.00 96.12 70 ILE A N 1
ATOM 525 C CA . ILE A 1 70 ? -6.815 -17.094 -2.235 1.00 96.12 70 ILE A CA 1
ATOM 526 C C . ILE A 1 70 ? -7.911 -16.256 -2.909 1.00 96.12 70 ILE A C 1
ATOM 528 O O . ILE A 1 70 ? -7.780 -15.910 -4.087 1.00 96.12 70 ILE A O 1
ATOM 532 N N . PRO A 1 71 ? -9.015 -15.923 -2.217 1.00 96.19 71 PRO A N 1
ATOM 533 C CA . PRO A 1 71 ? -9.974 -14.937 -2.703 1.00 96.19 71 PRO A CA 1
ATOM 534 C C . PRO A 1 71 ? -9.333 -13.549 -2.835 1.00 96.19 71 PRO A C 1
ATOM 536 O O . PRO A 1 71 ? -8.475 -13.175 -2.036 1.00 96.19 71 PRO A O 1
ATOM 539 N N . ALA A 1 72 ? -9.813 -12.740 -3.781 1.00 94.75 72 ALA A N 1
ATOM 540 C CA . ALA A 1 72 ? -9.394 -11.340 -3.930 1.00 94.75 72 ALA A CA 1
ATOM 541 C C . ALA A 1 72 ? -9.518 -10.534 -2.622 1.00 94.75 72 ALA A C 1
ATOM 543 O O . ALA A 1 72 ? -8.648 -9.729 -2.293 1.00 94.75 72 ALA A O 1
ATOM 544 N N . LYS A 1 73 ? -10.571 -10.809 -1.842 1.00 95.25 73 LYS A N 1
ATOM 545 C CA . LYS A 1 73 ? -10.791 -10.194 -0.532 1.00 95.25 73 LYS A CA 1
ATOM 546 C C . LYS A 1 73 ? -9.634 -10.465 0.437 1.00 95.25 73 LYS A C 1
ATOM 548 O O . LYS A 1 73 ? -9.160 -9.523 1.060 1.00 95.25 73 LYS A O 1
ATOM 553 N N . GLU A 1 74 ? -9.138 -11.700 0.501 1.00 96.00 74 GLU A N 1
ATOM 554 C CA . GLU A 1 74 ? -8.034 -12.088 1.393 1.00 96.00 74 GLU A CA 1
ATOM 555 C C . GLU A 1 74 ? -6.729 -11.376 1.011 1.00 96.00 74 GLU A C 1
ATOM 557 O O . GLU A 1 74 ? -6.011 -10.901 1.886 1.00 96.00 74 GLU A O 1
ATOM 562 N N . LEU A 1 75 ? -6.454 -11.205 -0.289 1.00 96.38 75 LEU A N 1
ATOM 563 C CA . LEU A 1 75 ? -5.316 -10.394 -0.732 1.00 96.38 75 LEU A CA 1
ATOM 564 C C . LEU A 1 75 ? -5.473 -8.926 -0.314 1.00 96.38 75 LEU A C 1
ATOM 566 O O . LEU A 1 75 ? -4.521 -8.338 0.189 1.00 96.38 75 LEU A O 1
ATOM 570 N N . SER A 1 76 ? -6.663 -8.343 -0.490 1.00 96.50 76 SER A N 1
ATOM 571 C CA . SER A 1 76 ? -6.925 -6.951 -0.104 1.00 96.50 76 SER A CA 1
ATOM 572 C C . SER A 1 76 ? -6.802 -6.730 1.410 1.00 96.50 76 SER A C 1
ATOM 574 O O . SER A 1 76 ? -6.171 -5.765 1.839 1.00 96.50 76 SER A O 1
ATOM 576 N N . GLU A 1 77 ? -7.323 -7.654 2.224 1.00 95.38 77 GLU A N 1
ATOM 577 C CA . GLU A 1 77 ? -7.186 -7.647 3.685 1.00 95.38 77 GLU A CA 1
ATOM 578 C C . GLU A 1 77 ? -5.718 -7.788 4.080 1.00 95.38 77 GLU A C 1
ATOM 580 O O . GLU A 1 77 ? -5.207 -7.016 4.883 1.00 95.38 77 GLU A O 1
ATOM 585 N N . TYR A 1 78 ? -4.987 -8.692 3.434 1.00 96.38 78 TYR A N 1
ATOM 586 C CA . TYR A 1 78 ? -3.558 -8.824 3.657 1.00 96.38 78 TYR A CA 1
ATOM 587 C C . TYR A 1 78 ? -2.773 -7.553 3.274 1.00 96.38 78 TYR A C 1
ATOM 589 O O . TYR A 1 78 ? -1.811 -7.178 3.947 1.00 96.38 78 TYR A O 1
ATOM 597 N N . THR A 1 79 ? -3.172 -6.843 2.215 1.00 98.12 79 THR A N 1
ATOM 598 C CA . THR A 1 79 ? -2.604 -5.532 1.862 1.00 98.12 79 THR A CA 1
ATOM 599 C C . THR A 1 79 ? -2.966 -4.446 2.878 1.00 98.12 79 THR A C 1
ATOM 601 O O . THR A 1 79 ? -2.154 -3.547 3.100 1.00 98.12 79 THR A O 1
ATOM 604 N N . SER A 1 80 ? -4.117 -4.521 3.553 1.00 97.94 80 SER A N 1
ATOM 605 C CA . SER A 1 80 ? -4.477 -3.555 4.602 1.00 97.94 80 SER A CA 1
ATOM 606 C C . SER A 1 80 ? -3.454 -3.555 5.751 1.00 97.94 80 SER A C 1
ATOM 608 O O . SER A 1 80 ? -3.098 -2.487 6.249 1.00 97.94 80 SER A O 1
ATOM 610 N N . TYR A 1 81 ? -2.861 -4.708 6.090 1.00 95.94 81 TYR A N 1
ATOM 611 C CA . TYR A 1 81 ? -1.812 -4.798 7.116 1.00 95.94 81 TYR A CA 1
ATOM 612 C C . TYR A 1 81 ? -0.535 -4.024 6.777 1.00 95.94 81 TYR A C 1
ATOM 614 O O . TYR A 1 81 ? 0.160 -3.564 7.677 1.00 95.94 81 TYR A O 1
ATOM 622 N N . TYR A 1 82 ? -0.211 -3.823 5.498 1.00 98.38 82 TYR A N 1
ATOM 623 C CA . TYR A 1 82 ? 0.869 -2.899 5.142 1.00 98.38 82 TYR A CA 1
ATOM 624 C C . TYR A 1 82 ? 0.519 -1.469 5.586 1.00 98.38 82 TYR A C 1
ATOM 626 O O . TYR A 1 82 ? 1.339 -0.757 6.176 1.00 98.38 82 TYR A O 1
ATOM 634 N N . PHE A 1 83 ? -0.728 -1.058 5.347 1.00 98.25 83 PHE A N 1
ATOM 635 C CA . PHE A 1 83 ? -1.206 0.272 5.697 1.00 98.25 83 PHE A CA 1
ATOM 636 C C . PHE A 1 83 ? -1.420 0.472 7.197 1.00 98.25 83 PHE A C 1
ATOM 638 O O . PHE A 1 83 ? -1.237 1.600 7.648 1.00 98.25 83 PHE A O 1
ATOM 645 N N . SER A 1 84 ? -1.707 -0.572 7.985 1.00 96.00 84 SER A N 1
ATOM 646 C CA . SER A 1 84 ? -1.757 -0.445 9.455 1.00 96.00 84 SER A CA 1
ATOM 647 C C . SER A 1 84 ? -0.422 0.045 10.025 1.00 96.00 84 SER A C 1
ATOM 649 O O . SER A 1 84 ? -0.393 0.818 10.980 1.00 96.00 84 SER A O 1
ATOM 651 N N . VAL A 1 85 ? 0.689 -0.348 9.395 1.00 96.75 85 VAL A N 1
ATOM 652 C CA . VAL A 1 85 ? 2.034 0.025 9.832 1.00 96.75 85 VAL A CA 1
ATOM 653 C C . VAL A 1 85 ? 2.433 1.403 9.314 1.00 96.75 85 VAL A C 1
ATOM 655 O O . VAL A 1 85 ? 2.984 2.195 10.077 1.00 96.75 85 VAL A O 1
ATOM 658 N N . ILE A 1 86 ? 2.188 1.719 8.036 1.00 97.50 86 ILE A N 1
ATOM 659 C CA . ILE A 1 86 ? 2.694 2.971 7.443 1.00 97.50 86 ILE A CA 1
ATOM 660 C C . ILE A 1 86 ? 1.794 4.191 7.679 1.00 97.50 86 ILE A C 1
ATOM 662 O O . ILE A 1 86 ? 2.269 5.327 7.594 1.00 97.50 86 ILE A O 1
ATOM 666 N N . ASN A 1 87 ? 0.508 3.990 7.986 1.00 97.06 87 ASN A N 1
ATOM 667 C CA . ASN A 1 87 ? -0.480 5.055 8.163 1.00 97.06 87 ASN A CA 1
ATOM 668 C C . ASN A 1 87 ? -0.331 5.761 9.527 1.00 97.06 87 ASN A C 1
ATOM 670 O O . ASN A 1 87 ? -1.207 5.707 10.383 1.00 97.06 87 ASN A O 1
ATOM 674 N N . LYS A 1 88 ? 0.811 6.422 9.741 1.00 94.81 88 LYS A N 1
ATOM 675 C CA . LYS A 1 88 ? 1.188 7.059 11.016 1.00 94.81 88 LYS A CA 1
ATOM 676 C C . LYS A 1 88 ? 0.759 8.522 11.114 1.00 94.81 88 LYS A C 1
ATOM 678 O O . LYS A 1 88 ? 0.515 9.017 12.210 1.00 94.81 88 LYS A O 1
ATOM 683 N N . LYS A 1 89 ? 0.684 9.231 9.984 1.00 96.44 89 LYS A N 1
ATOM 684 C CA . LYS A 1 89 ? 0.323 10.655 9.909 1.00 96.44 89 LYS A CA 1
ATOM 685 C C . LYS A 1 89 ? -1.080 10.832 9.333 1.00 96.44 89 LYS A C 1
ATOM 687 O O . LYS A 1 89 ? -1.248 11.311 8.211 1.00 96.44 89 LYS A O 1
ATOM 692 N N . TYR A 1 90 ? -2.087 10.436 10.102 1.00 96.62 90 TYR A N 1
ATOM 693 C CA . TYR A 1 90 ? -3.491 10.612 9.737 1.00 96.62 90 TYR A CA 1
ATOM 694 C C . TYR A 1 90 ? -4.219 11.556 10.689 1.00 96.62 90 TYR A C 1
ATOM 696 O O . TYR A 1 90 ? -3.795 11.793 11.822 1.00 96.62 90 TYR A O 1
ATOM 704 N N . LYS A 1 91 ? -5.351 12.080 10.221 1.00 96.12 91 LYS A N 1
ATOM 705 C CA . LYS A 1 91 ? -6.336 12.782 11.041 1.00 96.12 91 LYS A CA 1
ATOM 706 C C . LYS A 1 91 ? -7.667 12.062 10.918 1.00 96.12 91 LYS A C 1
ATOM 708 O O . LYS A 1 91 ? -8.121 11.804 9.810 1.00 96.12 91 LYS A O 1
ATOM 713 N N . LEU A 1 92 ? -8.269 11.743 12.061 1.00 95.19 92 LEU A N 1
ATOM 714 C CA . LEU A 1 92 ? -9.606 11.168 12.168 1.00 95.19 92 LEU A CA 1
ATOM 715 C C . LEU A 1 92 ? -10.340 11.873 13.307 1.00 95.19 92 LEU A C 1
ATOM 717 O O . LEU A 1 92 ? -10.141 11.550 14.481 1.00 95.19 92 LEU A O 1
ATOM 721 N N . GLU A 1 93 ? -11.131 12.876 12.943 1.00 91.00 93 GLU A N 1
ATOM 722 C CA . GLU A 1 93 ? -11.882 13.725 13.868 1.00 91.00 93 GLU A CA 1
ATOM 723 C C . GLU A 1 93 ? -13.094 14.335 13.159 1.00 91.00 93 GLU A C 1
ATOM 725 O O . GLU A 1 93 ? -13.068 14.553 11.949 1.00 91.00 93 GLU A O 1
ATOM 730 N N . ASN A 1 94 ? -14.164 14.640 13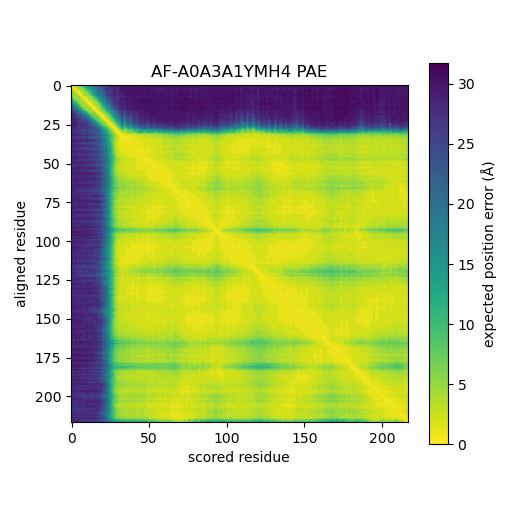.901 1.00 89.12 94 ASN A N 1
ATOM 731 C CA . ASN A 1 94 ? -15.353 15.324 13.369 1.00 89.12 94 ASN A CA 1
ATOM 732 C C . ASN A 1 94 ? -15.939 14.671 12.097 1.00 89.12 94 ASN A C 1
ATOM 734 O O . ASN A 1 94 ? -16.337 15.374 11.164 1.00 89.12 94 ASN A O 1
ATOM 738 N N . ASN A 1 95 ? -15.965 13.331 12.046 1.00 90.31 95 ASN A N 1
ATOM 739 C CA . ASN A 1 95 ? -16.378 12.542 10.877 1.00 90.31 95 ASN A CA 1
ATOM 740 C C . ASN A 1 95 ? -15.614 12.906 9.592 1.00 90.31 95 ASN A C 1
ATOM 742 O O . ASN A 1 95 ? -16.176 12.857 8.499 1.00 90.31 95 ASN A O 1
ATOM 746 N N . LYS A 1 96 ? -14.344 13.296 9.711 1.00 95.31 96 LYS A N 1
ATOM 747 C CA . LYS A 1 96 ? -13.435 13.529 8.589 1.00 95.31 96 LYS A CA 1
ATOM 748 C C . LYS A 1 96 ? -12.206 12.650 8.732 1.00 95.31 96 LYS A C 1
ATOM 750 O O . LYS A 1 96 ? -11.679 12.513 9.835 1.00 95.31 96 LYS A O 1
ATOM 755 N N . TYR A 1 97 ? -11.734 12.122 7.609 1.00 96.06 97 TYR A N 1
ATOM 756 C CA . TYR A 1 97 ? -10.469 11.404 7.531 1.00 96.06 97 TYR A CA 1
ATOM 757 C C . TYR A 1 97 ? -9.560 11.970 6.444 1.00 96.06 97 TYR A C 1
ATOM 759 O O . TYR A 1 97 ? -10.009 12.279 5.340 1.00 96.06 97 TYR A O 1
ATOM 767 N N . SER A 1 98 ? -8.271 12.062 6.756 1.00 96.56 98 SER A N 1
ATOM 768 C CA . SER A 1 98 ? -7.197 12.262 5.785 1.00 96.56 98 SER A CA 1
ATOM 769 C C . SER A 1 98 ? -5.915 11.577 6.258 1.00 96.56 98 SER A C 1
ATOM 771 O O . SER A 1 98 ? -5.707 11.407 7.463 1.00 96.56 98 SER A O 1
ATOM 773 N N . SER A 1 99 ? -5.035 11.204 5.325 1.00 97.69 99 SER A N 1
ATOM 774 C CA . SER A 1 99 ? -3.743 10.596 5.651 1.00 97.69 99 SER A CA 1
ATOM 775 C C . SER A 1 99 ? -2.617 11.102 4.760 1.00 97.69 99 SER A C 1
ATOM 777 O O . SER A 1 99 ? -2.509 10.716 3.600 1.00 97.69 99 SER A O 1
ATOM 779 N N . GLU A 1 100 ? -1.711 11.887 5.352 1.00 97.94 100 GLU A N 1
ATOM 780 C CA . GLU A 1 100 ? -0.473 12.324 4.694 1.00 97.94 100 GLU A CA 1
ATOM 781 C C . GLU A 1 100 ? 0.425 11.119 4.374 1.00 97.94 100 GLU A C 1
ATOM 783 O O . GLU A 1 100 ? 1.076 11.080 3.334 1.00 97.94 100 GLU A O 1
ATOM 788 N N . SER A 1 101 ? 0.449 10.112 5.254 1.00 98.00 101 SER A N 1
ATOM 789 C CA . SER A 1 101 ? 1.225 8.886 5.043 1.00 98.00 101 SER A CA 1
ATOM 790 C C . SER A 1 101 ? 0.789 8.150 3.776 1.00 98.00 101 SER A C 1
ATOM 792 O O . SER A 1 101 ? 1.628 7.764 2.962 1.00 98.00 101 SER A O 1
ATOM 794 N N . VAL A 1 102 ? -0.517 7.958 3.594 1.00 98.25 102 VAL A N 1
ATOM 795 C CA . VAL A 1 102 ? -1.038 7.219 2.440 1.00 98.25 102 VAL A CA 1
ATOM 796 C C . VAL A 1 102 ? -0.975 8.079 1.178 1.00 98.25 102 VAL A C 1
ATOM 798 O O . VAL A 1 102 ? -0.613 7.563 0.124 1.00 98.25 102 VAL A O 1
ATOM 801 N N . ASP A 1 103 ? -1.190 9.394 1.287 1.00 98.38 103 ASP A N 1
ATOM 802 C CA . ASP A 1 103 ? -0.964 10.334 0.182 1.00 98.38 103 ASP A CA 1
ATOM 803 C C . ASP A 1 103 ? 0.489 10.269 -0.318 1.00 98.38 103 ASP A C 1
ATOM 805 O O . ASP A 1 103 ? 0.739 10.176 -1.523 1.00 98.38 103 ASP A O 1
ATOM 809 N N . ASN A 1 104 ? 1.467 10.243 0.594 1.00 98.44 104 ASN A N 1
ATOM 810 C CA . ASN A 1 104 ? 2.879 10.087 0.244 1.00 98.44 104 ASN A CA 1
ATOM 811 C C . ASN A 1 104 ? 3.171 8.724 -0.396 1.00 98.44 104 ASN A C 1
ATOM 813 O O . ASN A 1 104 ? 3.980 8.656 -1.323 1.00 98.44 104 ASN A O 1
ATOM 817 N N . PHE A 1 105 ? 2.519 7.647 0.058 1.00 98.62 105 PHE A N 1
ATOM 818 C CA . PHE A 1 105 ? 2.658 6.329 -0.564 1.00 98.62 105 PHE A CA 1
ATOM 819 C C . PHE A 1 105 ? 2.121 6.335 -1.999 1.00 98.62 105 PHE A C 1
ATOM 821 O O . PHE A 1 105 ? 2.807 5.874 -2.910 1.00 98.62 105 PHE A O 1
ATOM 828 N N . VAL A 1 106 ? 0.935 6.911 -2.220 1.00 98.44 106 VAL A N 1
ATOM 829 C CA . VAL A 1 106 ? 0.340 7.056 -3.556 1.00 98.44 106 VAL A CA 1
ATOM 830 C C . VAL A 1 106 ? 1.251 7.888 -4.460 1.00 98.44 106 VAL A C 1
ATOM 832 O O . VAL A 1 106 ? 1.534 7.474 -5.583 1.00 98.44 106 VAL A O 1
ATOM 835 N N . ARG A 1 107 ? 1.783 9.017 -3.974 1.00 98.31 107 ARG A N 1
ATOM 836 C CA . ARG A 1 107 ? 2.748 9.833 -4.732 1.00 98.31 107 ARG A CA 1
ATOM 837 C C . ARG A 1 107 ? 4.008 9.051 -5.098 1.00 98.31 107 ARG A C 1
ATOM 839 O O . ARG A 1 107 ? 4.432 9.105 -6.249 1.00 98.31 107 ARG A O 1
ATOM 846 N N . LEU A 1 108 ? 4.572 8.290 -4.159 1.00 98.50 108 LEU A N 1
ATOM 847 C CA . LEU A 1 108 ? 5.748 7.454 -4.409 1.00 98.50 108 LEU A CA 1
ATOM 848 C C . LEU A 1 108 ? 5.456 6.370 -5.452 1.00 98.50 108 LEU A C 1
ATOM 850 O O . LEU A 1 108 ? 6.247 6.174 -6.372 1.00 98.50 108 LEU A O 1
ATOM 854 N N . PHE A 1 109 ? 4.303 5.707 -5.358 1.00 98.06 109 PHE A N 1
ATOM 855 C CA . PHE A 1 109 ? 3.845 4.734 -6.347 1.00 98.06 109 PHE A CA 1
ATOM 856 C C . PHE A 1 109 ? 3.726 5.343 -7.755 1.00 98.06 109 PHE A C 1
ATOM 858 O O . PHE A 1 109 ? 4.230 4.761 -8.723 1.00 98.06 109 PHE A O 1
ATOM 865 N N . LEU A 1 110 ? 3.103 6.517 -7.878 1.00 97.25 110 LEU A N 1
ATOM 866 C CA . LEU A 1 110 ? 2.938 7.203 -9.161 1.00 97.25 110 LEU A CA 1
ATOM 867 C C . LEU A 1 110 ? 4.288 7.633 -9.749 1.00 97.25 110 LEU A C 1
ATOM 869 O O . LEU A 1 110 ? 4.559 7.344 -10.916 1.00 97.25 110 LEU A O 1
ATOM 873 N N . ALA A 1 111 ? 5.166 8.229 -8.935 1.00 97.44 111 ALA A N 1
ATOM 874 C CA . ALA A 1 111 ? 6.516 8.611 -9.350 1.00 97.44 111 ALA A CA 1
ATOM 875 C C . ALA A 1 111 ? 7.332 7.391 -9.811 1.00 97.44 111 ALA A C 1
ATOM 877 O O . ALA A 1 111 ? 7.979 7.429 -10.857 1.00 97.44 111 ALA A O 1
ATOM 878 N N . CYS A 1 112 ? 7.244 6.272 -9.089 1.00 97.81 112 CYS A N 1
ATOM 879 C CA . CYS A 1 112 ? 7.893 5.019 -9.466 1.00 97.81 112 CYS A CA 1
ATOM 880 C C . CYS A 1 112 ? 7.359 4.428 -10.774 1.00 97.81 112 CYS A C 1
ATOM 882 O O . CYS A 1 112 ? 8.128 3.878 -11.566 1.00 97.81 112 CYS A O 1
ATOM 884 N N . THR A 1 113 ? 6.052 4.533 -11.014 1.00 95.50 113 THR A N 1
ATOM 885 C CA . THR A 1 113 ? 5.433 4.070 -12.261 1.00 95.50 113 THR A CA 1
ATOM 886 C C . THR A 1 113 ? 5.952 4.887 -13.442 1.00 95.50 113 THR A C 1
ATOM 888 O O . THR A 1 113 ? 6.496 4.308 -14.381 1.00 95.50 113 THR A O 1
ATOM 891 N N . GLN A 1 114 ? 5.924 6.218 -13.338 1.00 95.00 114 GLN A N 1
ATOM 892 C CA . GLN A 1 114 ? 6.439 7.122 -14.373 1.00 95.00 114 GLN A CA 1
ATOM 893 C C . GLN A 1 114 ? 7.947 6.937 -14.604 1.00 95.00 114 GLN A C 1
ATOM 895 O O . GLN A 1 114 ? 8.407 6.851 -15.742 1.00 95.00 114 GLN A O 1
ATOM 900 N N . TYR A 1 115 ? 8.736 6.798 -13.534 1.00 96.31 115 TYR A N 1
ATOM 901 C CA . TYR A 1 115 ? 10.181 6.602 -13.652 1.00 96.31 115 TYR A CA 1
ATOM 902 C C . TYR A 1 115 ? 10.541 5.284 -14.348 1.00 96.31 115 TYR A C 1
ATOM 904 O O . TYR A 1 115 ? 11.523 5.227 -15.085 1.00 96.31 115 TYR A O 1
ATOM 912 N N . SER A 1 116 ? 9.732 4.230 -14.199 1.00 92.75 116 SER A N 1
ATOM 913 C CA . SER A 1 116 ? 9.966 2.960 -14.902 1.00 92.75 116 SER A CA 1
ATOM 914 C C . SER A 1 116 ? 9.836 3.060 -16.433 1.00 92.75 116 SER A C 1
ATOM 916 O O . SER A 1 116 ? 10.382 2.222 -17.164 1.00 92.75 116 SER A O 1
ATOM 918 N N . GLU A 1 117 ? 9.146 4.093 -16.920 1.00 89.56 117 GLU A N 1
ATOM 919 C CA . GLU A 1 117 ? 8.967 4.382 -18.343 1.00 89.56 117 GLU A CA 1
ATOM 920 C C . GLU A 1 117 ? 10.111 5.252 -18.873 1.00 89.56 117 GLU A C 1
ATOM 922 O O . GLU A 1 117 ? 10.770 4.881 -19.843 1.00 89.56 117 GLU A O 1
ATOM 927 N N . VAL A 1 118 ? 10.397 6.375 -18.206 1.00 91.81 118 VAL A N 1
ATOM 928 C CA . VAL A 1 118 ? 11.343 7.387 -18.715 1.00 91.81 118 VAL A CA 1
ATOM 929 C C . VAL A 1 118 ? 12.775 7.223 -18.195 1.00 91.81 118 VAL A C 1
ATOM 931 O O . VAL A 1 118 ? 13.719 7.752 -18.779 1.00 91.81 118 VAL A O 1
ATOM 934 N N . GLY A 1 119 ? 12.960 6.492 -17.096 1.00 91.44 119 GLY A N 1
ATOM 935 C CA . GLY A 1 119 ? 14.227 6.356 -16.377 1.00 91.44 119 GLY A CA 1
ATOM 936 C C . GLY A 1 119 ? 15.131 5.230 -16.872 1.00 91.44 119 GLY A C 1
ATOM 937 O O . GLY A 1 119 ? 16.262 5.144 -16.412 1.00 91.44 119 GLY A O 1
ATOM 938 N N . ARG A 1 120 ? 14.690 4.383 -17.816 1.00 89.56 120 ARG A N 1
ATOM 939 C CA . ARG A 1 120 ? 15.432 3.172 -18.242 1.00 89.56 120 ARG A CA 1
ATOM 940 C C . ARG A 1 120 ? 16.857 3.442 -18.731 1.00 89.56 120 ARG A C 1
ATOM 942 O O . ARG A 1 120 ? 17.728 2.600 -18.558 1.00 89.56 120 ARG A O 1
ATOM 949 N N . ASN A 1 121 ? 17.083 4.615 -19.321 1.00 90.00 121 ASN A N 1
ATOM 950 C CA . ASN A 1 121 ? 18.391 5.043 -19.824 1.00 90.00 121 ASN A CA 1
ATOM 951 C C . ASN A 1 121 ? 19.144 5.957 -18.840 1.00 90.00 121 ASN A C 1
ATOM 953 O O . ASN A 1 121 ? 20.222 6.454 -19.164 1.00 90.00 121 ASN A O 1
ATOM 957 N N . SER A 1 122 ? 18.582 6.223 -17.657 1.00 93.94 122 SER A N 1
ATOM 958 C CA . SER A 1 122 ? 19.259 7.010 -16.631 1.00 93.94 122 SER A CA 1
ATOM 959 C C . SER A 1 122 ? 20.395 6.212 -15.999 1.00 93.94 122 SER A C 1
ATOM 961 O O . SER A 1 122 ? 20.260 5.024 -15.703 1.00 93.94 122 SER A O 1
ATOM 963 N N . LYS A 1 123 ? 21.500 6.899 -15.691 1.00 93.62 123 LYS A N 1
ATOM 964 C CA . LYS A 1 123 ? 22.612 6.333 -14.913 1.00 93.62 123 LYS A CA 1
ATOM 965 C C . LYS A 1 123 ? 22.185 5.907 -13.503 1.00 93.62 123 LYS A C 1
ATOM 967 O O . LYS A 1 123 ? 22.825 5.037 -12.926 1.00 93.62 123 LYS A O 1
ATOM 972 N N . ASN A 1 124 ? 21.101 6.484 -12.979 1.00 93.94 124 ASN A N 1
ATOM 973 C CA . ASN A 1 124 ? 20.582 6.194 -11.643 1.00 93.94 124 ASN A CA 1
ATOM 974 C C . ASN A 1 124 ? 19.475 5.124 -11.641 1.00 93.94 124 ASN A C 1
ATOM 976 O O . ASN A 1 124 ? 18.916 4.833 -10.587 1.00 93.94 124 ASN A O 1
ATOM 980 N N . PHE A 1 125 ? 19.152 4.504 -12.783 1.00 94.31 125 PHE A N 1
ATOM 981 C CA . PHE A 1 125 ? 18.025 3.568 -12.883 1.00 94.31 125 PHE A CA 1
ATOM 982 C C . PHE A 1 125 ? 18.086 2.424 -11.855 1.00 94.31 125 PHE A C 1
ATOM 984 O O . PHE A 1 125 ? 17.076 2.067 -11.238 1.00 94.31 125 PHE A O 1
ATOM 991 N N . SER A 1 126 ? 19.279 1.867 -11.625 1.00 94.31 126 SER A N 1
ATOM 992 C CA . SER A 1 126 ? 19.493 0.771 -10.672 1.00 94.31 126 SER A CA 1
ATOM 993 C C . SER A 1 126 ? 19.226 1.172 -9.217 1.00 94.31 126 SER A C 1
ATOM 995 O O . SER A 1 126 ? 18.760 0.333 -8.447 1.00 94.31 126 SER A O 1
ATOM 997 N N . LEU A 1 127 ? 19.447 2.441 -8.853 1.00 96.06 127 LEU A N 1
ATOM 998 C CA . LEU A 1 127 ? 19.221 2.961 -7.500 1.00 96.06 127 LEU A CA 1
ATOM 999 C C . LEU A 1 127 ? 17.744 2.862 -7.099 1.00 96.06 127 LEU A C 1
ATOM 1001 O O . LEU A 1 127 ? 17.423 2.464 -5.981 1.00 96.06 127 LEU A O 1
ATOM 1005 N N . TYR A 1 128 ? 16.842 3.171 -8.032 1.00 97.00 128 TYR A N 1
ATOM 1006 C CA . TYR A 1 128 ? 15.401 3.216 -7.769 1.00 97.00 128 TYR A CA 1
ATOM 1007 C C . TYR A 1 128 ? 14.672 1.924 -8.141 1.00 97.00 128 TYR A C 1
ATOM 1009 O O . TYR A 1 128 ? 13.542 1.715 -7.703 1.00 97.00 128 TYR A O 1
ATOM 1017 N N . SER A 1 129 ? 15.307 1.029 -8.904 1.00 95.44 129 SER A N 1
ATOM 1018 C CA . SER A 1 129 ? 14.678 -0.196 -9.414 1.00 95.44 129 SER A CA 1
ATOM 1019 C C . SER A 1 129 ? 14.075 -1.068 -8.306 1.00 95.44 129 SER A C 1
ATOM 1021 O O . SER A 1 129 ? 12.900 -1.426 -8.382 1.00 95.44 129 SER A O 1
ATOM 1023 N N . LYS A 1 130 ? 14.843 -1.378 -7.248 1.00 96.56 130 LYS A N 1
ATOM 1024 C CA . LYS A 1 130 ? 14.343 -2.201 -6.132 1.00 96.56 130 LYS A CA 1
ATOM 1025 C C . LYS A 1 130 ? 13.265 -1.471 -5.311 1.00 96.56 130 LYS A C 1
ATOM 1027 O O . LYS A 1 130 ? 12.187 -2.044 -5.171 1.00 96.56 130 LYS A O 1
ATOM 1032 N N . PRO A 1 131 ? 13.479 -0.239 -4.802 1.00 97.69 131 PRO A N 1
ATOM 1033 C CA . PRO A 1 131 ? 12.437 0.487 -4.073 1.00 97.69 131 PRO A CA 1
ATOM 1034 C C . PRO A 1 131 ? 11.131 0.622 -4.862 1.00 97.69 131 PRO A C 1
ATOM 1036 O O . PRO A 1 131 ? 10.054 0.355 -4.331 1.00 97.69 131 PRO A O 1
ATOM 1039 N N . CYS A 1 132 ? 11.219 0.957 -6.151 1.00 97.94 132 CYS A N 1
ATOM 1040 C CA . CYS A 1 132 ? 10.037 1.107 -6.986 1.00 97.94 132 CYS A CA 1
ATOM 1041 C C . CYS A 1 132 ? 9.331 -0.210 -7.278 1.00 97.94 132 CYS A C 1
ATOM 1043 O O . CYS A 1 132 ? 8.104 -0.225 -7.334 1.00 97.94 132 CYS A O 1
ATOM 1045 N N . TYR A 1 133 ? 10.062 -1.315 -7.424 1.00 97.19 133 TYR A N 1
ATOM 1046 C CA . TYR A 1 133 ? 9.445 -2.635 -7.491 1.00 97.19 133 TYR A CA 1
ATOM 1047 C C . TYR A 1 133 ? 8.645 -2.941 -6.218 1.00 97.19 133 TYR A C 1
ATOM 1049 O O . TYR A 1 133 ? 7.469 -3.275 -6.316 1.00 97.19 133 TYR A O 1
ATOM 1057 N N . LEU A 1 134 ? 9.239 -2.741 -5.035 1.00 98.06 134 LEU A N 1
ATOM 1058 C CA . LEU A 1 134 ? 8.587 -3.012 -3.749 1.00 98.06 134 LEU A CA 1
ATOM 1059 C C . LEU A 1 134 ? 7.284 -2.211 -3.582 1.00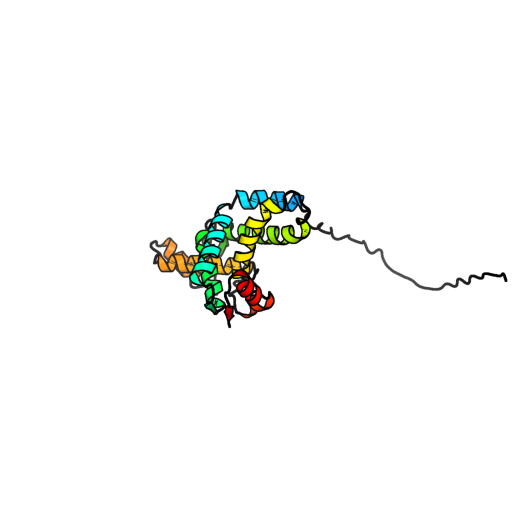 98.06 134 LEU A C 1
ATOM 1061 O O . LEU A 1 134 ? 6.231 -2.782 -3.300 1.00 98.06 134 LEU A O 1
ATOM 1065 N N . VAL A 1 135 ? 7.340 -0.898 -3.824 1.00 98.38 135 VAL A N 1
ATOM 1066 C CA . VAL A 1 135 ? 6.168 -0.011 -3.729 1.00 98.38 135 VAL A CA 1
ATOM 1067 C C . VAL A 1 135 ? 5.092 -0.404 -4.737 1.00 98.38 135 VAL A C 1
ATOM 1069 O O . VAL A 1 135 ? 3.915 -0.483 -4.383 1.00 98.38 135 VAL A O 1
ATOM 1072 N N . ARG A 1 136 ? 5.475 -0.676 -5.992 1.00 97.88 136 ARG A N 1
ATOM 1073 C CA . ARG A 1 136 ? 4.520 -1.074 -7.033 1.00 97.88 136 ARG A CA 1
ATOM 1074 C C . ARG A 1 136 ? 3.870 -2.417 -6.716 1.00 97.88 136 ARG A C 1
ATOM 1076 O O . ARG A 1 136 ? 2.674 -2.547 -6.939 1.00 97.88 136 ARG A O 1
ATOM 1083 N N . THR A 1 137 ? 4.587 -3.386 -6.154 1.00 98.00 137 THR A N 1
ATOM 1084 C CA . THR A 1 137 ? 3.964 -4.648 -5.738 1.00 98.00 137 THR A CA 1
ATOM 1085 C C . THR A 1 137 ? 2.916 -4.424 -4.649 1.00 98.00 137 THR A C 1
ATOM 1087 O O . THR A 1 137 ? 1.815 -4.961 -4.751 1.00 98.00 137 THR A O 1
ATOM 1090 N N . VAL A 1 138 ? 3.206 -3.615 -3.627 1.00 98.50 138 VAL A N 1
ATOM 1091 C CA . VAL A 1 138 ? 2.201 -3.303 -2.597 1.00 98.50 138 VAL A CA 1
ATOM 1092 C C . VAL A 1 138 ? 0.996 -2.586 -3.216 1.00 98.50 138 VAL A C 1
ATOM 1094 O O . VAL A 1 138 ? -0.147 -2.940 -2.933 1.00 98.50 138 VAL A O 1
ATOM 1097 N N . ALA A 1 139 ? 1.233 -1.635 -4.127 1.00 98.38 139 ALA A N 1
ATOM 1098 C CA . ALA A 1 139 ? 0.161 -0.959 -4.855 1.00 98.38 139 ALA A CA 1
ATOM 1099 C C . ALA A 1 139 ? -0.679 -1.930 -5.708 1.00 98.38 139 ALA A C 1
ATOM 1101 O O . ALA A 1 139 ? -1.887 -1.736 -5.820 1.00 98.38 139 ALA A O 1
ATOM 1102 N N . ALA A 1 140 ? -0.086 -3.000 -6.250 1.00 98.00 140 ALA A N 1
ATOM 1103 C CA . ALA A 1 140 ? -0.815 -4.068 -6.938 1.00 98.00 140 ALA A CA 1
ATOM 1104 C C . ALA A 1 140 ? -1.769 -4.819 -5.992 1.00 98.00 140 ALA A C 1
ATOM 1106 O O . ALA A 1 140 ? -2.858 -5.214 -6.399 1.00 98.00 140 ALA A O 1
ATOM 1107 N N . GLY A 1 141 ? -1.416 -4.956 -4.710 1.00 97.38 141 GLY A N 1
ATOM 1108 C CA . GLY A 1 141 ? -2.323 -5.474 -3.682 1.00 97.38 141 GLY A CA 1
ATOM 1109 C C . GLY A 1 141 ? -3.595 -4.629 -3.524 1.00 97.38 141 GLY A C 1
ATOM 1110 O O . GLY A 1 141 ? -4.676 -5.172 -3.308 1.00 97.38 141 GLY A O 1
ATOM 1111 N N . GLY A 1 142 ? -3.487 -3.313 -3.744 1.00 97.44 142 GLY A N 1
ATOM 1112 C CA . GLY A 1 142 ? -4.615 -2.382 -3.843 1.00 97.44 142 GLY A CA 1
ATOM 1113 C C . GLY A 1 142 ? -5.119 -2.129 -5.271 1.00 97.44 142 GLY A C 1
ATOM 1114 O O . GLY A 1 142 ? -5.685 -1.069 -5.541 1.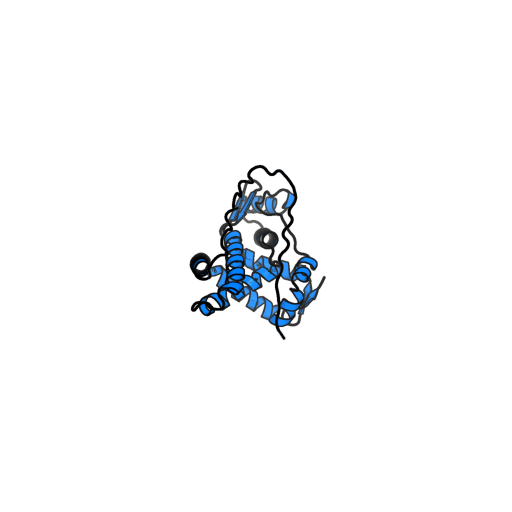00 97.44 142 GLY A O 1
ATOM 1115 N N . ALA A 1 143 ? -4.848 -3.049 -6.202 1.00 97.31 143 ALA A N 1
ATOM 1116 C CA . ALA A 1 143 ? -5.208 -2.962 -7.619 1.00 97.31 143 ALA A CA 1
ATOM 1117 C C . ALA A 1 143 ? -4.826 -1.631 -8.303 1.00 97.31 143 ALA A C 1
ATOM 1119 O O . ALA A 1 143 ? -5.564 -1.114 -9.141 1.00 97.31 143 ALA A O 1
ATOM 1120 N N . PHE A 1 144 ? -3.685 -1.049 -7.911 1.00 97.38 144 PHE A N 1
ATOM 1121 C CA . PHE A 1 144 ? -3.160 0.236 -8.394 1.00 97.38 144 PHE A CA 1
ATOM 1122 C C . PHE A 1 144 ? -4.110 1.434 -8.243 1.00 97.38 144 PHE A C 1
ATOM 1124 O O . PHE A 1 144 ? -3.898 2.482 -8.855 1.00 97.38 144 PHE A O 1
ATOM 1131 N N . ASN A 1 145 ? -5.152 1.311 -7.422 1.00 97.50 145 ASN A N 1
ATOM 1132 C CA . ASN A 1 145 ? -6.181 2.326 -7.286 1.00 97.50 145 ASN A CA 1
ATOM 1133 C C . ASN A 1 145 ? -5.945 3.164 -6.020 1.00 97.50 145 ASN A C 1
ATOM 1135 O O . ASN A 1 145 ? -6.009 2.646 -4.910 1.00 97.50 145 ASN A O 1
ATOM 1139 N N . ALA A 1 146 ? -5.687 4.466 -6.179 1.00 97.44 146 ALA A N 1
ATOM 1140 C CA . ALA A 1 146 ? -5.386 5.365 -5.059 1.00 97.44 146 ALA A CA 1
ATOM 1141 C C . ALA A 1 146 ? -6.504 5.406 -4.000 1.00 97.44 146 ALA A C 1
ATOM 1143 O O . ALA A 1 146 ? -6.220 5.300 -2.807 1.00 97.44 146 ALA A O 1
ATOM 1144 N N . ASP A 1 147 ? -7.762 5.482 -4.437 1.00 97.44 147 ASP A N 1
ATOM 1145 C CA . ASP A 1 147 ? -8.948 5.471 -3.574 1.00 97.44 147 ASP A CA 1
ATOM 1146 C C . ASP A 1 147 ? -9.062 4.146 -2.794 1.00 97.44 147 ASP A C 1
ATOM 1148 O O . ASP A 1 147 ? -9.393 4.135 -1.605 1.00 97.44 147 ASP A O 1
ATOM 1152 N N . ALA A 1 148 ? -8.715 3.018 -3.423 1.00 97.56 148 ALA A N 1
ATOM 1153 C CA . ALA A 1 148 ? -8.666 1.720 -2.757 1.00 97.56 148 ALA A CA 1
ATOM 1154 C C . ALA A 1 148 ? -7.521 1.630 -1.737 1.00 97.56 148 ALA A C 1
ATOM 1156 O O . ALA A 1 148 ? -7.744 1.144 -0.635 1.00 97.56 148 ALA A O 1
ATOM 1157 N N . LEU A 1 149 ? -6.320 2.132 -2.047 1.00 98.31 149 LEU A N 1
ATOM 1158 C CA . LEU A 1 149 ? -5.194 2.165 -1.096 1.00 98.31 149 LEU A CA 1
ATOM 1159 C C . LEU A 1 149 ? -5.540 3.003 0.148 1.00 98.31 149 LEU A C 1
ATOM 1161 O O . LEU A 1 149 ? -5.274 2.590 1.276 1.00 98.31 149 LEU A O 1
ATOM 1165 N N . GLN A 1 150 ? -6.204 4.144 -0.051 1.00 97.88 150 GLN A N 1
ATOM 1166 C CA . GLN A 1 150 ? -6.744 4.972 1.030 1.00 97.88 150 GLN A CA 1
ATOM 1167 C C . GLN A 1 150 ? -7.839 4.251 1.830 1.00 97.88 150 GLN A C 1
ATOM 1169 O O . GLN A 1 150 ? -7.851 4.293 3.062 1.00 97.88 150 GLN A O 1
ATOM 1174 N N . THR A 1 151 ? -8.726 3.523 1.150 1.00 97.44 151 THR A N 1
ATOM 1175 C CA . THR A 1 151 ? -9.757 2.704 1.804 1.00 97.44 151 THR A CA 1
ATOM 1176 C C . THR A 1 151 ? -9.136 1.579 2.636 1.00 97.44 151 THR A C 1
ATOM 1178 O O . THR A 1 151 ? -9.535 1.376 3.779 1.00 97.44 151 THR A O 1
ATOM 1181 N N . LEU A 1 152 ? -8.112 0.889 2.128 1.00 98.25 152 LEU A N 1
ATOM 1182 C CA . LEU A 1 152 ? -7.382 -0.144 2.869 1.00 98.25 152 LEU A CA 1
ATOM 1183 C C . LEU A 1 152 ? -6.726 0.416 4.135 1.00 98.25 152 LEU A C 1
ATOM 1185 O O . LEU A 1 152 ? -6.750 -0.245 5.169 1.00 98.25 152 LEU A O 1
ATOM 1189 N N . ALA A 1 153 ? -6.203 1.642 4.093 1.00 98.00 153 ALA A N 1
ATOM 1190 C CA . ALA A 1 153 ? -5.650 2.300 5.272 1.00 98.00 153 ALA A CA 1
ATOM 1191 C C . ALA A 1 153 ? -6.708 2.655 6.330 1.00 98.00 153 ALA A C 1
ATOM 1193 O O . ALA A 1 153 ? -6.428 2.563 7.526 1.00 98.00 153 ALA A O 1
ATOM 1194 N N . LEU A 1 154 ? -7.924 3.026 5.915 1.00 96.81 154 LEU A N 1
ATOM 1195 C CA . LEU A 1 154 ? -9.066 3.202 6.821 1.00 96.81 154 LEU A CA 1
ATOM 1196 C C . LEU A 1 154 ? -9.490 1.886 7.476 1.00 96.81 154 LEU A C 1
ATOM 1198 O O . LEU A 1 154 ? -9.720 1.847 8.684 1.00 96.81 154 LEU A O 1
ATOM 1202 N N . LEU A 1 155 ? -9.585 0.813 6.688 1.00 96.50 155 LEU A N 1
ATOM 1203 C CA . LEU A 1 155 ? -9.942 -0.513 7.194 1.00 96.50 155 LEU A CA 1
ATOM 1204 C C . LEU A 1 155 ? -8.887 -1.024 8.174 1.00 96.50 155 LEU A C 1
ATOM 1206 O O . LEU A 1 155 ? -9.234 -1.477 9.257 1.00 96.50 155 LEU A O 1
ATOM 1210 N N . ALA A 1 156 ? -7.610 -0.828 7.859 1.00 97.06 156 ALA A N 1
ATOM 1211 C CA . ALA A 1 156 ? -6.506 -1.158 8.746 1.00 97.06 156 ALA A CA 1
ATOM 1212 C C . ALA A 1 156 ? -6.584 -0.426 10.099 1.00 97.06 156 ALA A C 1
ATOM 1214 O O . ALA A 1 156 ? -6.336 -1.031 11.138 1.00 97.06 156 ALA A O 1
ATOM 1215 N N . LEU A 1 157 ? -6.964 0.861 10.107 1.00 96.25 157 LEU A N 1
ATOM 1216 C CA . LEU A 1 157 ? -7.192 1.608 11.352 1.00 96.25 157 LEU A CA 1
ATOM 1217 C C . LEU A 1 157 ? -8.370 1.052 12.153 1.00 96.25 157 LEU A C 1
ATOM 1219 O O . LEU A 1 157 ? -8.306 0.993 13.380 1.00 96.25 157 LEU A O 1
ATOM 1223 N N . ARG A 1 158 ? -9.455 0.668 11.474 1.00 96.25 158 ARG A N 1
ATOM 1224 C CA . ARG A 1 158 ? -10.622 0.071 12.131 1.00 96.25 158 ARG A CA 1
ATOM 1225 C C . ARG A 1 158 ? -10.222 -1.231 12.810 1.00 96.25 158 ARG A C 1
ATOM 1227 O O . ARG A 1 158 ? -10.515 -1.403 13.989 1.00 96.25 158 ARG A O 1
ATOM 1234 N N . ASP A 1 159 ? -9.542 -2.100 12.075 1.00 95.56 159 ASP A N 1
ATOM 1235 C CA . ASP A 1 159 ? -9.165 -3.428 12.540 1.00 95.56 159 ASP A CA 1
ATOM 1236 C C . ASP A 1 159 ? -8.155 -3.327 13.706 1.00 95.56 159 ASP A C 1
ATOM 1238 O O . ASP A 1 159 ? -8.342 -3.986 14.726 1.00 95.56 159 ASP A O 1
ATOM 1242 N N . ASP A 1 160 ? -7.178 -2.409 13.640 1.00 94.75 160 ASP A N 1
ATOM 1243 C CA . ASP A 1 160 ? -6.228 -2.132 14.736 1.00 94.75 160 ASP A CA 1
ATOM 1244 C C . ASP A 1 160 ? -6.930 -1.634 16.016 1.00 94.75 160 ASP A C 1
ATOM 1246 O O . ASP A 1 160 ? -6.634 -2.087 17.125 1.00 94.75 160 ASP A O 1
ATOM 1250 N N . LEU A 1 161 ? -7.905 -0.726 15.884 1.00 94.88 161 LEU A N 1
ATOM 1251 C CA . LEU A 1 161 ? -8.689 -0.246 17.027 1.00 94.88 161 LEU A CA 1
ATOM 1252 C C . LEU A 1 161 ? -9.611 -1.328 17.602 1.00 94.88 161 LEU A C 1
ATOM 1254 O O . LEU A 1 161 ? -9.811 -1.364 18.819 1.00 94.88 161 LEU A O 1
ATOM 1258 N N . GLN A 1 162 ? -10.166 -2.203 16.759 1.00 95.50 162 GLN A N 1
ATOM 1259 C CA . GLN A 1 162 ? -10.969 -3.346 17.200 1.00 95.50 162 GLN A CA 1
ATOM 1260 C C . GLN A 1 162 ? -10.121 -4.367 17.960 1.00 95.50 162 GLN A C 1
ATOM 1262 O O . GLN A 1 162 ? -10.517 -4.783 19.048 1.00 95.50 162 GLN A O 1
ATOM 1267 N N . GLU A 1 163 ? -8.947 -4.727 17.437 1.00 93.88 163 GLU A N 1
ATOM 1268 C CA . GLU A 1 163 ? -8.024 -5.677 18.069 1.00 93.88 163 GLU A CA 1
ATOM 1269 C C . GLU A 1 163 ? -7.558 -5.178 19.443 1.00 93.88 163 GLU A C 1
ATOM 1271 O O . GLU A 1 163 ? -7.581 -5.915 20.430 1.00 93.88 163 GLU A O 1
ATOM 1276 N N . LYS A 1 164 ? -7.235 -3.884 19.540 1.00 93.81 164 LYS A N 1
ATOM 1277 C CA . LYS A 1 164 ? -6.866 -3.224 20.803 1.00 93.81 164 LYS A CA 1
ATOM 1278 C C . LYS A 1 164 ? -8.050 -2.975 21.739 1.00 93.81 164 LYS A C 1
ATOM 1280 O O . LYS A 1 164 ? -7.851 -2.455 22.835 1.00 93.81 164 LYS A O 1
ATOM 1285 N N . GLN A 1 165 ? -9.271 -3.312 21.319 1.00 94.25 165 GLN A N 1
ATOM 1286 C CA . GLN A 1 165 ? -10.519 -3.068 22.049 1.00 94.25 165 GLN A CA 1
ATOM 1287 C C . GLN A 1 165 ? -10.754 -1.587 22.396 1.00 94.25 165 GLN A C 1
ATOM 1289 O O . GLN A 1 165 ? -11.419 -1.281 23.387 1.00 94.25 165 GLN A O 1
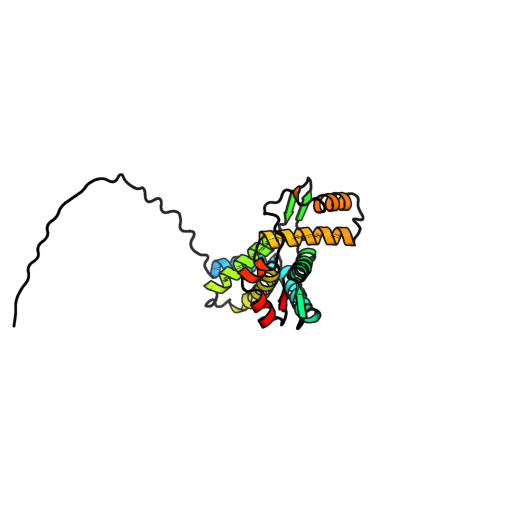ATOM 1294 N N . ALA A 1 166 ? -10.219 -0.669 21.582 1.00 92.94 166 ALA A N 1
ATOM 1295 C CA . ALA A 1 166 ? -10.353 0.778 21.733 1.00 92.94 166 ALA A CA 1
ATOM 1296 C C . ALA A 1 166 ? -10.180 1.251 23.200 1.00 92.94 166 ALA A C 1
ATOM 1298 O O . ALA A 1 166 ? -11.152 1.650 23.855 1.00 92.94 166 ALA A O 1
ATOM 1299 N N . PRO A 1 167 ? -8.955 1.185 23.755 1.00 93.81 167 PRO A N 1
ATOM 1300 C CA . PRO A 1 167 ? -8.733 1.248 25.199 1.00 93.81 167 PRO A CA 1
ATOM 1301 C C . PRO A 1 167 ? -9.075 2.612 25.816 1.00 93.81 167 PRO A C 1
ATOM 1303 O O . PRO A 1 167 ? -9.354 2.692 27.013 1.00 93.81 167 PRO A O 1
ATOM 1306 N N . SER A 1 168 ? -9.095 3.689 25.024 1.00 95.88 168 SER A N 1
ATOM 1307 C CA . SER A 1 168 ? -9.458 5.032 25.483 1.00 95.88 168 SER A CA 1
ATOM 1308 C C . SER A 1 168 ? -10.810 5.517 24.942 1.00 95.88 168 SER A C 1
ATOM 1310 O O . SER A 1 168 ? -11.327 5.032 23.937 1.00 95.88 168 SER A O 1
ATOM 1312 N N . ALA A 1 169 ? -11.389 6.542 25.579 1.00 94.31 169 ALA A N 1
ATOM 1313 C CA . ALA A 1 169 ? -12.603 7.197 25.076 1.00 94.31 169 ALA A CA 1
ATOM 1314 C C . ALA A 1 169 ? -12.408 7.791 23.668 1.00 94.31 169 ALA A C 1
ATOM 1316 O O . ALA A 1 169 ? -13.322 7.750 22.845 1.00 94.31 169 ALA A O 1
ATOM 1317 N N . LYS A 1 170 ? -11.201 8.299 23.383 1.00 93.44 170 LYS A N 1
ATOM 1318 C CA . LYS A 1 170 ? -10.823 8.789 22.055 1.00 93.44 170 LYS A CA 1
ATOM 1319 C C . LYS A 1 170 ? -10.840 7.652 21.032 1.00 93.44 170 LYS A C 1
ATOM 1321 O O . LYS A 1 170 ? -11.453 7.811 19.981 1.00 93.44 170 LYS A O 1
ATOM 1326 N N . ASP A 1 171 ? -10.239 6.513 21.363 1.00 94.62 171 ASP A N 1
ATOM 1327 C CA . ASP A 1 171 ? -10.200 5.343 20.480 1.00 94.62 171 ASP A CA 1
ATOM 1328 C C . ASP A 1 171 ? -11.605 4.803 20.212 1.00 94.62 171 ASP A C 1
ATOM 1330 O O . ASP A 1 171 ? -11.927 4.461 19.081 1.00 94.62 171 ASP A O 1
ATOM 1334 N N . LYS A 1 172 ? -12.483 4.787 21.225 1.00 95.19 172 LYS A N 1
ATOM 1335 C CA . LYS A 1 172 ? -13.888 4.377 21.056 1.00 95.19 172 LYS A CA 1
ATOM 1336 C C . LYS A 1 172 ? -14.638 5.313 20.120 1.00 95.19 172 LYS A C 1
ATOM 1338 O O . LYS A 1 172 ? -15.376 4.847 19.256 1.00 95.19 172 LYS A O 1
ATOM 1343 N N . ALA A 1 173 ? -14.436 6.623 20.265 1.00 93.00 173 ALA A N 1
ATOM 1344 C CA . ALA A 1 173 ? -15.031 7.605 19.366 1.00 93.00 173 ALA A CA 1
ATOM 1345 C C . ALA A 1 173 ? -14.528 7.420 17.926 1.00 93.00 173 ALA A C 1
ATOM 1347 O O . ALA A 1 173 ? -15.329 7.429 16.996 1.00 93.00 173 ALA A O 1
ATOM 1348 N N . GLN A 1 174 ? -13.225 7.195 17.739 1.00 94.56 174 GLN A N 1
ATOM 1349 C CA . GLN A 1 174 ? -12.635 6.924 16.426 1.00 94.56 174 GLN A CA 1
ATOM 1350 C C . GLN A 1 174 ? -13.144 5.613 15.821 1.00 94.56 174 GLN A C 1
ATOM 1352 O O . GLN A 1 174 ? -13.559 5.599 14.665 1.00 94.56 174 GLN A O 1
ATOM 1357 N N . LEU A 1 175 ? -13.199 4.535 16.604 1.00 95.69 175 LEU A N 1
ATOM 1358 C CA . LEU A 1 175 ? -13.760 3.261 16.167 1.00 95.69 175 LEU A CA 1
ATOM 1359 C C . LEU A 1 175 ? -15.227 3.422 15.750 1.00 95.69 175 LEU A C 1
ATOM 1361 O O . LEU A 1 175 ? -15.617 2.928 14.698 1.00 95.69 175 LEU A O 1
ATOM 1365 N N . GLN A 1 176 ? -16.032 4.175 16.503 1.00 93.81 176 GLN A N 1
ATOM 1366 C CA . GLN A 1 176 ? -17.425 4.437 16.138 1.00 93.81 176 GLN A CA 1
ATOM 1367 C C . GLN A 1 176 ? -17.559 5.198 14.808 1.00 93.81 176 GLN A C 1
ATOM 1369 O O . GLN A 1 176 ? -18.498 4.936 14.054 1.00 93.81 176 GLN A O 1
ATOM 1374 N N . MET A 1 177 ? -16.630 6.111 14.496 1.00 94.19 177 MET A N 1
ATOM 1375 C CA . MET A 1 177 ? -16.572 6.766 13.180 1.00 94.19 177 MET A CA 1
ATOM 1376 C C . MET A 1 177 ? -16.233 5.754 12.077 1.00 94.19 177 MET A C 1
ATOM 1378 O O . MET A 1 177 ? -16.874 5.748 11.031 1.00 94.19 177 MET A O 1
ATOM 1382 N N . LEU A 1 178 ? -15.268 4.864 12.326 1.00 94.69 178 LEU A N 1
ATOM 1383 C CA . LEU A 1 178 ? -14.817 3.842 11.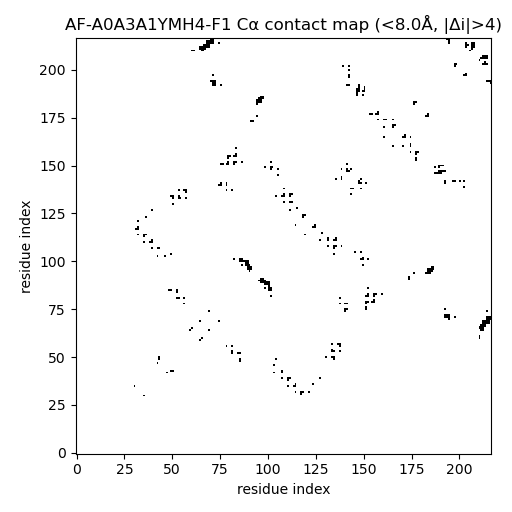372 1.00 94.69 178 LEU A CA 1
ATOM 1384 C C . LEU A 1 178 ? -15.792 2.671 11.196 1.00 94.69 178 LEU A C 1
ATOM 1386 O O . LEU A 1 178 ? -15.694 1.939 10.218 1.00 94.69 178 LEU A O 1
ATOM 1390 N N . LEU A 1 179 ? -16.736 2.474 12.116 1.00 93.44 179 LEU A N 1
ATOM 1391 C CA . LEU A 1 179 ? -17.852 1.539 11.938 1.00 93.44 179 LEU A CA 1
ATOM 1392 C C . LEU A 1 179 ? -18.966 2.125 11.055 1.00 93.44 179 LEU A C 1
ATOM 1394 O O . LEU A 1 179 ? -19.777 1.375 10.526 1.00 93.44 179 LEU A O 1
ATOM 1398 N N . ASN A 1 180 ? -18.971 3.445 10.852 1.00 90.31 180 ASN A N 1
ATOM 1399 C CA . ASN A 1 180 ? -19.947 4.179 10.049 1.00 90.31 180 ASN A CA 1
ATOM 1400 C C . ASN A 1 180 ? -19.273 4.843 8.834 1.00 90.31 180 ASN A C 1
ATOM 1402 O O . ASN A 1 180 ? -19.446 6.043 8.609 1.00 90.31 180 ASN A O 1
ATOM 1406 N N . LEU A 1 181 ? -18.489 4.072 8.067 1.00 88.56 181 LEU A N 1
ATOM 1407 C CA . LEU A 1 181 ? -17.673 4.584 6.953 1.00 88.56 181 LEU A CA 1
ATOM 1408 C C . LEU A 1 181 ? -18.470 5.412 5.936 1.00 88.56 181 LEU A C 1
ATOM 1410 O O . LEU A 1 181 ? -17.961 6.423 5.468 1.00 88.56 181 LEU A O 1
ATOM 1414 N N . ASP A 1 182 ? -19.728 5.060 5.666 1.00 84.62 182 ASP A N 1
ATOM 1415 C CA . ASP A 1 182 ? -20.589 5.790 4.720 1.00 84.62 182 ASP A CA 1
ATOM 1416 C C . ASP A 1 182 ? -20.850 7.253 5.128 1.00 84.62 182 ASP A C 1
ATOM 1418 O O . ASP A 1 182 ? -21.160 8.096 4.289 1.00 84.62 182 ASP A O 1
ATOM 1422 N N . ASN A 1 183 ? -20.703 7.579 6.418 1.00 88.12 183 ASN A N 1
ATOM 1423 C CA . ASN A 1 183 ? -20.864 8.934 6.951 1.00 88.12 183 ASN A CA 1
ATOM 1424 C C . ASN A 1 183 ? -19.530 9.683 7.111 1.00 88.12 183 ASN A C 1
ATOM 1426 O O . ASN A 1 183 ? -19.516 10.850 7.524 1.00 88.12 183 ASN A O 1
ATOM 1430 N N . LEU A 1 184 ? -18.405 9.024 6.827 1.00 93.88 184 LEU A N 1
ATOM 1431 C CA . LEU A 1 184 ? -17.076 9.595 6.969 1.00 93.88 184 LEU A CA 1
ATOM 1432 C C . LEU A 1 184 ? -16.739 10.441 5.738 1.00 93.88 184 LEU A C 1
ATOM 1434 O O . LEU A 1 184 ? -16.713 9.961 4.610 1.00 93.88 184 LEU A O 1
ATOM 1438 N N . LYS A 1 185 ? -16.443 11.723 5.949 1.00 95.88 185 LYS A N 1
ATOM 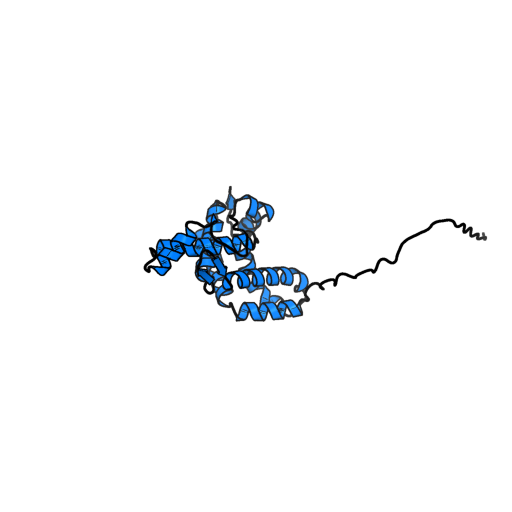1439 C CA . LYS A 1 185 ? -16.015 12.631 4.884 1.00 95.88 185 LYS A CA 1
ATOM 1440 C C . LYS A 1 185 ? -14.541 12.398 4.569 1.00 95.88 185 LYS A C 1
ATOM 1442 O O . LYS A 1 185 ? -13.676 12.632 5.415 1.00 95.88 185 LYS A O 1
ATOM 1447 N N . THR A 1 186 ? -14.261 12.006 3.337 1.00 96.38 186 THR A N 1
ATOM 1448 C CA . THR A 1 186 ? -12.920 11.697 2.833 1.00 96.38 186 THR A CA 1
ATOM 1449 C C . THR A 1 186 ? -12.589 12.559 1.608 1.00 96.38 186 THR A C 1
ATOM 1451 O O . THR A 1 186 ? -13.498 12.983 0.893 1.00 96.38 186 THR A O 1
ATOM 1454 N N . PRO A 1 187 ? -11.301 12.844 1.335 1.00 95.31 187 PRO A N 1
ATOM 1455 C CA . PRO A 1 187 ? -10.879 13.500 0.094 1.00 95.31 187 PRO A CA 1
ATOM 1456 C C . PRO A 1 187 ? -10.819 12.540 -1.112 1.00 95.31 187 PRO A C 1
ATOM 1458 O O . PRO A 1 187 ? -10.475 12.964 -2.209 1.00 95.31 187 PRO A O 1
ATOM 1461 N N . PHE A 1 188 ? -11.138 11.261 -0.904 1.00 95.31 188 PHE A N 1
ATOM 1462 C CA . PHE A 1 188 ? -11.166 10.179 -1.891 1.00 95.31 188 PHE A CA 1
ATOM 1463 C C . PHE A 1 188 ? -12.508 9.446 -1.821 1.00 95.31 188 PHE A C 1
ATOM 1465 O O . PHE A 1 188 ? -13.211 9.553 -0.813 1.00 95.31 188 PHE A O 1
ATOM 1472 N N . ASN A 1 189 ? -12.861 8.668 -2.845 1.00 95.06 189 ASN A N 1
ATOM 1473 C CA . ASN A 1 189 ? -14.060 7.833 -2.781 1.00 95.06 189 ASN A CA 1
ATOM 1474 C C . ASN A 1 189 ? -13.752 6.538 -2.034 1.00 95.06 189 ASN A C 1
ATOM 1476 O O . ASN A 1 189 ? -12.784 5.852 -2.349 1.00 95.06 189 ASN A O 1
ATOM 1480 N N . ILE A 1 190 ? -14.590 6.161 -1.072 1.00 95.19 190 ILE A N 1
ATOM 1481 C CA . ILE A 1 190 ? -14.453 4.856 -0.421 1.00 95.19 190 ILE A CA 1
ATOM 1482 C C . ILE A 1 190 ? -14.677 3.767 -1.476 1.00 95.19 190 ILE A C 1
ATOM 1484 O O . ILE A 1 190 ? -15.734 3.704 -2.107 1.00 95.19 190 ILE A O 1
ATOM 1488 N N . ARG A 1 191 ? -13.667 2.916 -1.680 1.00 94.19 191 ARG A N 1
ATOM 1489 C CA . ARG A 1 191 ? -13.655 1.875 -2.710 1.00 94.19 191 ARG A CA 1
ATOM 1490 C C . ARG A 1 191 ? -13.162 0.556 -2.132 1.00 94.19 191 ARG A C 1
ATOM 1492 O O . ARG A 1 191 ? -11.977 0.384 -1.859 1.00 94.19 191 ARG A O 1
ATOM 1499 N N . TYR A 1 192 ? -14.077 -0.398 -2.012 1.00 94.00 192 TYR A N 1
ATOM 1500 C CA . TYR A 1 192 ? -13.749 -1.784 -1.693 1.00 94.00 192 TYR A CA 1
ATOM 1501 C C . TYR A 1 192 ? -13.312 -2.526 -2.954 1.00 94.00 192 TYR A C 1
ATOM 1503 O O . TYR A 1 192 ? -13.899 -2.339 -4.019 1.00 94.00 192 TYR A O 1
ATOM 1511 N N . LEU A 1 193 ? -12.290 -3.368 -2.823 1.00 93.88 193 LEU A N 1
ATOM 1512 C CA . LEU A 1 193 ? -11.761 -4.156 -3.931 1.00 93.88 193 LEU A CA 1
ATOM 1513 C C . LEU A 1 193 ? -12.546 -5.457 -4.087 1.00 93.88 193 LEU A C 1
ATOM 1515 O O . LEU A 1 193 ? -12.741 -6.203 -3.127 1.00 93.88 193 LEU A O 1
ATOM 1519 N N . GLY A 1 194 ? -12.967 -5.739 -5.314 1.00 93.62 194 GLY A N 1
ATOM 1520 C CA . GLY A 1 194 ? -13.471 -7.038 -5.737 1.00 93.62 194 GLY A CA 1
ATOM 1521 C C . GLY A 1 194 ? -12.511 -7.711 -6.715 1.00 93.62 194 GLY A C 1
ATOM 1522 O O . GLY A 1 194 ? -11.548 -7.115 -7.191 1.00 93.62 194 GLY A O 1
ATOM 1523 N N . TYR A 1 195 ? -12.802 -8.960 -7.084 1.00 95.00 195 TYR A N 1
ATOM 1524 C CA . TYR A 1 195 ? -11.991 -9.694 -8.064 1.00 95.00 195 TYR A CA 1
ATOM 1525 C C . TYR A 1 195 ? -11.824 -8.947 -9.397 1.00 95.00 195 TYR A C 1
ATOM 1527 O O . TYR A 1 195 ? -10.756 -8.997 -10.004 1.00 95.00 195 TYR A O 1
ATOM 1535 N N . GLN A 1 196 ? -12.852 -8.216 -9.839 1.00 95.94 196 GLN A N 1
ATOM 1536 C CA . GLN A 1 196 ? -12.798 -7.484 -11.104 1.00 95.94 196 GLN A CA 1
ATOM 1537 C C . GLN A 1 196 ? -11.737 -6.373 -11.103 1.00 95.94 196 GLN A C 1
ATOM 1539 O O . GLN A 1 196 ? -11.149 -6.110 -12.149 1.00 95.94 196 GLN A O 1
ATOM 1544 N N . ASP A 1 197 ? -11.450 -5.753 -9.953 1.00 96.06 197 ASP A N 1
ATOM 1545 C CA . ASP A 1 197 ? -10.389 -4.747 -9.849 1.00 96.06 197 ASP A CA 1
ATOM 1546 C C . ASP A 1 197 ? -9.018 -5.356 -10.167 1.00 96.06 197 ASP A C 1
ATOM 1548 O O . ASP A 1 197 ? -8.230 -4.753 -10.889 1.00 96.06 197 ASP A O 1
ATOM 1552 N N . TYR A 1 198 ? -8.764 -6.584 -9.708 1.00 96.50 198 TYR A N 1
ATOM 1553 C CA . TYR A 1 198 ? -7.537 -7.318 -10.019 1.00 96.50 198 TYR A CA 1
ATOM 1554 C C . TYR A 1 198 ? -7.497 -7.780 -11.480 1.00 96.50 198 TYR A C 1
ATOM 1556 O O . TYR A 1 198 ? -6.478 -7.612 -12.152 1.00 96.50 198 TYR A O 1
ATOM 1564 N N . ALA A 1 199 ? -8.612 -8.310 -11.989 1.00 95.25 199 ALA A N 1
ATOM 1565 C CA . ALA A 1 199 ? -8.715 -8.788 -13.366 1.00 95.25 199 ALA A CA 1
ATOM 1566 C C . ALA A 1 199 ? -8.490 -7.667 -14.398 1.00 95.25 199 ALA A C 1
ATOM 1568 O O . ALA A 1 199 ? -7.822 -7.884 -15.403 1.00 95.25 199 ALA A O 1
ATOM 1569 N N . ASN A 1 200 ? -8.974 -6.446 -14.135 1.00 94.62 200 ASN A N 1
ATOM 1570 C CA . ASN A 1 200 ? -8.812 -5.298 -15.040 1.00 94.62 200 ASN A CA 1
ATOM 1571 C C . ASN A 1 200 ? -7.343 -4.924 -15.313 1.00 94.62 200 ASN A C 1
ATOM 1573 O O . ASN A 1 200 ? -7.050 -4.303 -16.333 1.00 94.62 200 ASN A O 1
ATOM 1577 N N . TYR A 1 201 ? -6.429 -5.300 -14.417 1.00 93.44 201 TYR A N 1
ATOM 1578 C CA . TYR A 1 201 ? -4.994 -5.044 -14.538 1.00 93.44 201 TYR A CA 1
ATOM 1579 C C . TYR A 1 201 ? -4.171 -6.330 -14.735 1.00 93.44 201 TYR A C 1
ATOM 1581 O O . TYR A 1 201 ? -2.946 -6.279 -14.625 1.00 93.44 201 TYR A O 1
ATOM 1589 N N . ASN A 1 202 ? -4.817 -7.472 -15.022 1.00 95.19 202 ASN A N 1
ATOM 1590 C CA . ASN A 1 202 ? -4.188 -8.800 -15.114 1.00 95.19 202 ASN A CA 1
ATOM 1591 C C . ASN A 1 202 ? -3.318 -9.132 -13.887 1.00 95.19 202 ASN A C 1
ATOM 1593 O O . ASN A 1 202 ? -2.213 -9.674 -13.997 1.00 95.19 202 ASN A O 1
ATOM 1597 N N . LEU A 1 203 ? -3.777 -8.728 -12.700 1.00 95.94 203 LEU A N 1
ATOM 1598 C CA . LEU A 1 203 ? -2.998 -8.893 -11.477 1.00 95.94 203 LEU A CA 1
ATOM 1599 C C . LEU A 1 203 ? -2.981 -10.336 -10.990 1.00 95.94 203 LEU A C 1
ATOM 1601 O O . LEU A 1 203 ? -2.014 -10.745 -10.362 1.00 95.94 203 LEU A O 1
ATOM 1605 N N . ASP A 1 204 ? -3.994 -11.124 -11.325 1.00 94.00 204 ASP A N 1
ATOM 1606 C CA . ASP A 1 204 ? -3.987 -12.572 -11.140 1.00 94.00 204 ASP A CA 1
ATOM 1607 C C . ASP A 1 204 ? -2.775 -13.230 -11.821 1.00 94.00 204 ASP A C 1
ATOM 1609 O O . ASP A 1 204 ? -2.052 -13.992 -11.178 1.00 94.00 204 ASP A O 1
ATOM 1613 N N . ASP A 1 205 ? -2.485 -12.868 -13.074 1.00 95.81 205 ASP A N 1
ATOM 1614 C CA . ASP A 1 205 ? -1.303 -13.350 -13.798 1.00 95.81 205 ASP A CA 1
ATOM 1615 C C . ASP A 1 205 ? 0.006 -12.832 -13.180 1.00 95.81 205 ASP A C 1
ATOM 1617 O O . ASP A 1 205 ? 0.960 -13.595 -13.013 1.00 95.81 205 ASP A O 1
ATOM 1621 N N . PHE A 1 206 ? 0.051 -11.558 -12.774 1.00 96.38 206 PHE A N 1
ATOM 1622 C CA . PHE A 1 206 ? 1.209 -10.988 -12.077 1.00 96.38 206 PHE A CA 1
ATOM 1623 C C . PHE A 1 206 ? 1.522 -11.739 -10.774 1.00 96.38 206 PHE A C 1
ATOM 1625 O O . PHE A 1 206 ? 2.652 -12.194 -10.575 1.00 96.38 206 PHE A O 1
ATOM 1632 N N . PHE A 1 207 ? 0.528 -11.907 -9.898 1.00 96.62 207 PHE A N 1
ATOM 1633 C CA . PHE A 1 207 ? 0.707 -12.582 -8.615 1.00 96.62 207 PHE A CA 1
ATOM 1634 C C . PHE A 1 207 ? 1.026 -14.072 -8.793 1.00 96.62 207 PHE A C 1
ATOM 1636 O O . PHE A 1 207 ? 1.847 -14.615 -8.045 1.00 96.62 207 PHE A O 1
ATOM 1643 N N . PHE A 1 208 ? 0.490 -14.719 -9.830 1.00 96.94 208 PHE A N 1
ATOM 1644 C CA . PHE A 1 208 ? 0.851 -16.091 -10.168 1.00 96.94 208 PHE A CA 1
ATOM 1645 C C . PHE A 1 208 ? 2.303 -16.205 -10.651 1.00 96.94 208 PHE A C 1
ATOM 1647 O O . PHE A 1 208 ? 3.073 -17.004 -10.119 1.00 96.94 208 PHE A O 1
ATOM 1654 N N . LYS A 1 209 ? 2.725 -15.390 -11.621 1.00 96.75 209 LYS A N 1
ATOM 1655 C CA . LYS A 1 209 ? 4.077 -15.479 -12.196 1.00 96.75 209 LYS A CA 1
ATOM 1656 C C . LYS A 1 209 ? 5.172 -15.122 -11.202 1.00 96.75 209 LYS A C 1
ATOM 1658 O O . LYS A 1 209 ? 6.226 -15.756 -11.204 1.00 96.75 209 LYS A O 1
ATOM 1663 N N . VAL A 1 210 ? 4.938 -14.105 -10.377 1.00 94.81 210 VAL A N 1
ATOM 1664 C CA . VAL A 1 210 ? 5.969 -13.558 -9.487 1.00 94.81 210 VAL A CA 1
ATOM 1665 C C . VAL A 1 210 ? 5.973 -14.256 -8.125 1.00 94.81 210 VAL A C 1
ATOM 1667 O O . VAL A 1 210 ? 7.044 -14.496 -7.572 1.00 94.81 210 VAL A O 1
ATOM 1670 N N . TYR A 1 211 ? 4.798 -14.620 -7.601 1.00 95.69 211 TYR A N 1
ATOM 1671 C CA . TYR A 1 211 ? 4.645 -15.122 -6.229 1.00 95.69 211 TYR A CA 1
ATOM 1672 C C . TYR A 1 211 ? 3.994 -16.512 -6.147 1.00 95.69 211 TYR A C 1
ATOM 1674 O O . TYR A 1 211 ? 3.876 -17.076 -5.060 1.00 95.69 211 TYR A O 1
ATOM 1682 N N . GLN A 1 212 ? 3.592 -17.100 -7.281 1.00 96.69 212 GLN A N 1
ATOM 1683 C CA . GLN A 1 212 ? 2.848 -18.367 -7.350 1.00 96.69 212 GLN A CA 1
ATOM 1684 C C . GLN A 1 212 ? 1.546 -18.332 -6.534 1.00 96.69 212 GLN A C 1
ATOM 1686 O O . GLN A 1 212 ? 1.125 -19.352 -5.993 1.00 96.69 212 GLN A O 1
ATOM 1691 N N . VAL A 1 213 ? 0.915 -17.160 -6.437 1.00 96.75 213 VAL A N 1
ATOM 1692 C CA . VAL A 1 213 ? -0.372 -16.964 -5.759 1.00 96.75 213 VAL A CA 1
ATOM 1693 C C . VAL A 1 213 ? -1.468 -16.876 -6.812 1.00 96.75 213 VAL A C 1
ATOM 1695 O O . VAL A 1 213 ? -1.403 -16.033 -7.701 1.00 96.75 213 VAL A O 1
ATOM 1698 N N . THR A 1 214 ? -2.487 -17.729 -6.711 1.00 96.25 214 THR A N 1
ATOM 1699 C CA . THR A 1 214 ? -3.664 -17.663 -7.594 1.00 96.25 214 THR A CA 1
ATOM 1700 C C . THR A 1 214 ? -4.771 -16.866 -6.914 1.00 96.25 214 THR A C 1
ATOM 1702 O O . THR A 1 214 ? -5.194 -17.218 -5.813 1.00 96.25 214 THR A O 1
ATOM 1705 N N . ILE A 1 215 ? -5.265 -15.814 -7.565 1.00 94.75 215 ILE A N 1
ATOM 1706 C CA . ILE A 1 215 ? -6.383 -15.006 -7.062 1.00 94.75 215 ILE A CA 1
ATOM 1707 C C . ILE A 1 215 ? -7.682 -15.524 -7.677 1.00 94.75 215 ILE A C 1
ATOM 1709 O O . ILE A 1 215 ? -7.769 -15.677 -8.895 1.00 94.75 215 ILE A O 1
ATOM 1713 N N . LYS A 1 216 ? -8.707 -15.766 -6.856 1.00 92.75 216 LYS A N 1
ATOM 1714 C CA . LYS A 1 216 ? -10.045 -16.166 -7.320 1.00 92.75 216 LYS A CA 1
ATOM 1715 C C . LYS A 1 216 ? -11.138 -15.176 -6.915 1.00 92.75 216 LYS A C 1
ATOM 1717 O O . LYS A 1 216 ? -10.937 -14.329 -6.040 1.00 92.75 216 LYS A O 1
ATOM 1722 N N . LYS A 1 217 ? -12.280 -15.317 -7.593 1.00 89.44 217 LYS A N 1
ATOM 1723 C CA . LYS A 1 217 ? -13.545 -14.643 -7.282 1.00 89.44 217 LYS A CA 1
ATOM 1724 C C . LYS A 1 217 ? -14.019 -14.941 -5.866 1.00 89.44 217 LYS A C 1
ATOM 1726 O O . LYS A 1 217 ? -13.799 -16.085 -5.403 1.00 89.44 217 LYS A O 1
#

Foldseek 3Di:
DDDDDDDDDDDDDDDDDDDDPPPPPPPPPQDALVNLVVLLVVLCVVQVVLQVLLVVLLVCCQVPFAQHEDALQVLLLSLLVSLLVQQPAWDQPPLEIDGPSLVSLLVNQVSLVSCVVRVPPPPCCVVCVSSNVSSPVSCLSQLVDSLSSVLSNLVSLLVVLVVVVLPDPVSVVRNVSSVPVVSRHYPGDNDDDHPVSNVVVVVQVVCCVPRVYHYDD

pLDDT: mean 88.13, std 19.18, range [31.52, 98.62]

Organism: NCBI:txid2028575